Protein 7DIH (pdb70)

InterPro domains:
  IPR000971 Globin [PF00042] (27-127)
  IPR000971 Globin [PS01033] (1-133)
  IPR009050 Globin-like superfamily [SSF46458] (1-136)
  IPR012292 Globin/Protoglobin [G3DSA:1.10.490.10] (1-139)

Organism: Aquifex aeolicus (strain VF5) (NCBI:txid224324)

Structure (mmCIF, N/CA/C/O backbone):
data_7DIH
#
_entry.id   7DIH
#
_cell.length_a   59.771
_cell.length_b   35.823
_cell.length_c   138.084
_cell.angle_alpha   90.00
_cell.angle_beta   95.20
_cell.angle_gamma   90.00
#
_symmetry.space_group_name_H-M   'I 1 2 1'
#
loop_
_entity.id
_entity.type
_entity.pdbx_description
1 polymer Thermoglobin
2 non-polymer 'PROTOPORPHYRIN IX CONTAINING FE'
3 non-polymer IMIDAZOLE
4 non-polymer 'SULFATE ION'
5 water water
#
loop_
_atom_site.group_PDB
_atom_site.id
_atom_site.type_symbol
_atom_site.label_atom_id
_atom_site.label_alt_id
_atom_site.label_comp_id
_atom_site.label_asym_id
_atom_site.label_entity_id
_atom_site.label_seq_id
_atom_site.pdbx_PDB_ins_code
_atom_site.Cartn_x
_atom_site.Cartn_y
_atom_site.Cartn_z
_atom_site.occupancy
_atom_site.B_iso_or_equiv
_atom_site.auth_seq_id
_atom_site.auth_comp_id
_atom_site.auth_asym_id
_atom_site.auth_atom_id
_atom_site.pdbx_PDB_model_num
ATOM 1 N N . MET A 1 4 ? 23.283 -33.816 27.773 1.00 57.52 1 MET A N 1
ATOM 2 C CA . MET A 1 4 ? 22.400 -32.674 27.991 1.00 51.76 1 MET A CA 1
ATOM 3 C C . MET A 1 4 ? 22.957 -31.721 29.050 1.00 45.65 1 MET A C 1
ATOM 4 O O . MET A 1 4 ? 23.984 -31.991 29.672 1.00 45.59 1 MET A O 1
ATOM 6 N N . LEU A 1 5 ? 22.265 -30.605 29.250 1.00 36.68 2 LEU A N 1
ATOM 7 C CA . LEU A 1 5 ? 22.687 -29.588 30.204 1.00 32.62 2 LEU A CA 1
ATOM 8 C C . LEU A 1 5 ? 22.438 -30.035 31.642 1.00 34.19 2 LEU A C 1
ATOM 9 O O . LEU A 1 5 ? 21.457 -30.723 31.941 1.00 31.87 2 LEU A O 1
ATOM 14 N N . SER A 1 6 ? 23.336 -29.625 32.541 1.00 36.05 3 SER A N 1
ATOM 15 C CA . SER A 1 6 ? 23.192 -29.952 33.954 1.00 35.97 3 SER A CA 1
ATOM 16 C C . SER A 1 6 ? 22.012 -29.205 34.570 1.00 32.74 3 SER A C 1
ATOM 17 O O . SER A 1 6 ? 21.535 -28.189 34.046 1.00 29.35 3 SER A O 1
ATOM 20 N N . GLU A 1 7 ? 21.548 -29.718 35.713 1.00 30.82 4 GLU A N 1
ATOM 21 C CA . GLU A 1 7 ? 20.442 -29.075 36.412 1.00 32.29 4 GLU A CA 1
ATOM 22 C C . GLU A 1 7 ? 20.800 -27.653 36.811 1.00 32.96 4 GLU A C 1
ATOM 23 O O . GLU A 1 7 ? 19.951 -26.757 36.768 1.00 27.44 4 GLU A O 1
ATOM 29 N N . GLU A 1 8 ? 22.052 -27.431 37.221 1.00 31.19 5 GLU A N 1
ATOM 30 C CA . GLU A 1 8 ? 22.477 -26.088 37.601 1.00 31.44 5 GLU A CA 1
ATOM 31 C C . GLU A 1 8 ? 22.466 -25.140 36.407 1.00 28.71 5 GLU A C 1
ATOM 32 O O . GLU A 1 8 ? 22.009 -23.994 36.520 1.00 28.95 5 GLU A O 1
ATOM 38 N N . THR A 1 9 ? 22.965 -25.588 35.252 1.00 24.91 6 THR A N 1
ATOM 39 C CA . THR A 1 9 ? 22.884 -24.771 34.046 1.00 24.58 6 THR A CA 1
ATOM 40 C C . THR A 1 9 ? 21.435 -24.468 33.696 1.00 23.54 6 THR A C 1
ATOM 41 O O . THR A 1 9 ? 21.091 -23.326 33.363 1.00 22.91 6 THR A O 1
ATOM 45 N N . ILE A 1 10 ? 20.565 -25.476 33.792 1.00 25.45 7 ILE A N 1
ATOM 46 C CA . ILE A 1 10 ? 19.144 -25.268 33.525 1.00 23.87 7 ILE A CA 1
ATOM 47 C C . ILE A 1 10 ? 18.558 -24.256 34.499 1.00 23.86 7 ILE A C 1
ATOM 48 O O . ILE A 1 10 ? 17.822 -23.343 34.095 1.00 23.06 7 ILE A O 1
ATOM 53 N N . ARG A 1 11 ? 18.889 -24.379 35.786 1.00 24.45 8 ARG A N 1
ATOM 54 C CA . ARG A 1 11 ? 18.383 -23.423 36.765 1.00 22.18 8 ARG A CA 1
ATOM 55 C C . ARG A 1 11 ? 18.818 -22.006 36.417 1.00 24.39 8 ARG A C 1
ATOM 56 O O . ARG A 1 11 ? 18.015 -21.066 36.483 1.00 26.27 8 ARG A O 1
ATOM 64 N N . VAL A 1 12 ? 20.087 -21.831 36.041 1.00 22.80 9 VAL A N 1
ATOM 65 C CA . VAL A 1 12 ? 20.567 -20.498 35.688 1.00 22.67 9 VAL A CA 1
ATOM 66 C C . VAL A 1 12 ? 19.861 -19.980 34.437 1.00 21.35 9 VAL A C 1
ATOM 67 O O . VAL A 1 12 ? 19.472 -18.809 34.375 1.00 23.49 9 VAL A O 1
ATOM 71 N N . ILE A 1 13 ? 19.685 -20.828 33.414 1.00 19.55 10 ILE A N 1
ATOM 72 C CA . ILE A 1 13 ? 18.944 -20.403 32.227 1.00 19.21 10 ILE A CA 1
ATOM 73 C C . ILE A 1 13 ? 17.536 -19.947 32.608 1.00 22.17 10 ILE A C 1
ATOM 74 O O . ILE A 1 13 ? 17.084 -18.883 32.181 1.00 23.25 10 ILE A O 1
ATOM 79 N N . LYS A 1 14 ? 16.826 -20.746 33.406 1.00 25.49 11 LYS A N 1
ATOM 80 C CA . LYS A 1 14 ? 15.484 -20.351 33.845 1.00 28.10 11 LYS A CA 1
ATOM 81 C C . LYS A 1 14 ? 15.492 -19.004 34.564 1.00 26.41 11 LYS A C 1
ATOM 82 O O . LYS A 1 14 ? 14.541 -18.220 34.433 1.00 28.42 11 LYS A O 1
ATOM 88 N N . SER A 1 15 ? 16.544 -18.719 35.333 1.00 24.75 12 SER A N 1
ATOM 89 C CA . SER A 1 15 ? 16.594 -17.464 36.078 1.00 25.95 12 SER A CA 1
ATOM 90 C C . SER A 1 15 ? 16.681 -16.252 35.153 1.00 26.74 12 SER A C 1
ATOM 91 O O . SER A 1 15 ? 16.374 -15.136 35.594 1.00 28.58 12 SER A O 1
ATOM 94 N N . THR A 1 16 ? 17.081 -16.440 33.890 1.00 22.74 13 THR A N 1
ATOM 95 C CA . THR A 1 16 ? 17.193 -15.325 32.964 1.00 24.56 13 THR A CA 1
ATOM 96 C C . THR A 1 16 ? 15.919 -15.078 32.173 1.00 23.20 13 THR A C 1
ATOM 97 O O . THR A 1 16 ? 15.860 -14.093 31.429 1.00 23.55 13 THR A O 1
ATOM 101 N N . VAL A 1 17 ? 14.902 -15.939 32.290 1.00 22.93 14 VAL A N 1
ATOM 102 C CA . VAL A 1 17 ? 13.674 -15.735 31.513 1.00 23.20 14 VAL A CA 1
ATOM 103 C C . VAL A 1 17 ? 13.067 -14.356 31.767 1.00 22.37 14 VAL A C 1
ATOM 104 O O . VAL A 1 17 ? 12.705 -13.677 30.788 1.00 23.35 14 VAL A O 1
ATOM 108 N N . PRO A 1 18 ? 12.949 -13.869 33.015 1.00 23.36 15 PRO A N 1
ATOM 109 C CA . PRO A 1 18 ? 12.367 -12.521 33.192 1.00 26.77 15 PRO A CA 1
ATOM 110 C C . PRO A 1 18 ? 13.177 -11.438 32.508 1.00 25.01 15 PRO A C 1
ATOM 111 O O . PRO A 1 18 ? 12.602 -10.501 31.934 1.00 24.83 15 PRO A O 1
ATOM 115 N N . LEU A 1 19 ? 14.505 -11.548 32.569 1.00 23.25 16 LEU A N 1
ATOM 116 C CA . LEU A 1 19 ? 15.373 -10.567 31.932 1.00 24.53 16 LEU A CA 1
ATOM 117 C C . LEU A 1 19 ? 15.161 -10.549 30.432 1.00 20.24 16 LEU A C 1
ATOM 118 O O . LEU A 1 19 ? 15.182 -9.487 29.802 1.00 22.67 16 LEU A O 1
ATOM 123 N N . LEU A 1 20 ? 15.008 -11.733 29.842 1.00 22.20 17 LEU A N 1
ATOM 124 C CA . LEU A 1 20 ? 14.805 -11.844 28.408 1.00 22.67 17 LEU A CA 1
ATOM 125 C C . LEU A 1 20 ? 13.429 -11.351 27.990 1.00 21.97 17 LEU A C 1
ATOM 126 O O . LEU A 1 20 ? 13.281 -10.788 26.897 1.00 21.75 17 LEU A O 1
ATOM 131 N N . LYS A 1 21 ? 12.413 -11.536 28.832 1.00 22.59 18 LYS A N 1
ATOM 132 C CA . LYS A 1 21 ? 11.103 -10.986 28.495 1.00 22.73 18 LYS A CA 1
ATOM 133 C C . LYS A 1 21 ? 11.128 -9.462 28.477 1.00 24.13 18 LYS A C 1
ATOM 134 O O . LYS A 1 21 ? 10.445 -8.836 27.657 1.00 27.46 18 LYS A O 1
ATOM 140 N N . GLU A 1 22 ? 11.910 -8.846 29.370 1.00 24.57 19 GLU A N 1
ATOM 141 C CA . GLU A 1 22 ? 11.964 -7.387 29.406 1.00 24.18 19 GLU A CA 1
ATOM 142 C C . GLU A 1 22 ? 12.894 -6.813 28.342 1.00 23.28 19 GLU A C 1
ATOM 143 O O . GLU A 1 22 ? 12.594 -5.768 27.748 1.00 28.21 19 GLU A O 1
ATOM 149 N N . HIS A 1 23 ? 14.018 -7.478 28.078 1.00 21.93 20 HIS A N 1
ATOM 150 C CA . HIS A 1 23 ? 15.094 -6.899 27.284 1.00 22.82 20 HIS A CA 1
ATOM 151 C C . HIS A 1 23 ? 15.429 -7.702 26.035 1.00 24.02 20 HIS A C 1
ATOM 152 O O . HIS A 1 23 ? 16.415 -7.383 25.362 1.00 23.08 20 HIS A O 1
ATOM 159 N N . GLY A 1 24 ? 14.649 -8.733 25.707 1.00 23.39 21 GLY A N 1
ATOM 160 C CA . GLY A 1 24 ? 15.051 -9.651 24.641 1.00 22.26 21 GLY A CA 1
ATOM 161 C C . GLY A 1 24 ? 15.258 -8.985 23.290 1.00 22.02 21 GLY A C 1
ATOM 162 O O . GLY A 1 24 ? 16.217 -9.294 22.574 1.00 21.25 21 GLY A O 1
ATOM 163 N N . THR A 1 25 ? 14.351 -8.091 22.902 1.00 22.07 22 THR A N 1
ATOM 164 C CA A THR A 1 25 ? 14.466 -7.464 21.591 0.33 24.56 22 THR A CA 1
ATOM 165 C CA B THR A 1 25 ? 14.473 -7.476 21.586 0.67 23.88 22 THR A CA 1
ATOM 166 C C . THR A 1 25 ? 15.620 -6.472 21.547 1.00 25.19 22 THR A C 1
ATOM 167 O O . THR A 1 25 ? 16.256 -6.308 20.499 1.00 27.15 22 THR A O 1
ATOM 174 N N . GLU A 1 26 ? 15.913 -5.810 22.669 1.00 25.01 23 GLU A N 1
ATOM 175 C CA . GLU A 1 26 ? 17.123 -4.994 22.732 1.00 25.13 23 GLU A CA 1
ATOM 176 C C . GLU A 1 26 ? 18.354 -5.855 22.493 1.00 24.29 23 GLU A C 1
ATOM 177 O O . GLU A 1 26 ? 19.279 -5.458 21.774 1.00 24.97 23 GLU A O 1
ATOM 183 N N . ILE A 1 27 ? 18.396 -7.023 23.133 1.00 20.76 24 ILE A N 1
ATOM 184 C CA . ILE A 1 27 ? 19.527 -7.934 22.995 1.00 18.82 24 ILE A CA 1
ATOM 185 C C . ILE A 1 27 ? 19.675 -8.391 21.552 1.00 20.14 24 ILE A C 1
ATOM 186 O O . ILE A 1 27 ? 20.772 -8.361 20.984 1.00 20.89 24 ILE A O 1
ATOM 191 N N . THR A 1 28 ? 18.577 -8.832 20.935 1.00 20.38 25 THR A N 1
ATOM 192 C CA . THR A 1 28 ? 18.716 -9.401 19.597 1.00 19.72 25 THR A CA 1
ATOM 193 C C . THR A 1 28 ? 18.980 -8.322 18.560 1.00 19.89 25 THR A C 1
ATOM 194 O O . THR A 1 28 ? 19.673 -8.584 17.574 1.00 22.90 25 THR A O 1
ATOM 198 N N . ALA A 1 29 ? 18.437 -7.114 18.757 1.00 21.65 26 ALA A N 1
ATOM 199 C CA . ALA A 1 29 ? 18.769 -6.016 17.855 1.00 22.96 26 ALA A CA 1
ATOM 200 C C . ALA A 1 29 ? 20.254 -5.689 17.929 1.00 26.28 26 ALA A C 1
ATOM 201 O O . ALA A 1 29 ? 20.900 -5.472 16.896 1.00 25.95 26 ALA A O 1
ATOM 203 N N . ARG A 1 30 ? 20.817 -5.664 19.145 1.00 23.98 27 ARG A N 1
ATOM 204 C CA . ARG A 1 30 ? 22.254 -5.430 19.287 1.00 24.83 27 ARG A CA 1
ATOM 205 C C . ARG A 1 30 ? 23.059 -6.575 18.685 1.00 23.58 27 ARG A C 1
ATOM 206 O O . ARG A 1 30 ? 24.107 -6.350 18.068 1.00 23.31 27 ARG A O 1
ATOM 214 N N . MET A 1 31 ? 22.604 -7.810 18.882 1.00 20.49 28 MET A N 1
ATOM 215 C CA A MET A 1 31 ? 23.266 -8.949 18.254 0.79 20.90 28 MET A CA 1
ATOM 216 C CA B MET A 1 31 ? 23.259 -8.949 18.254 0.21 21.10 28 MET A CA 1
ATOM 217 C C . MET A 1 31 ? 23.402 -8.730 16.753 1.00 21.44 28 MET A C 1
ATOM 218 O O . MET A 1 31 ? 24.493 -8.877 16.191 1.00 21.70 28 MET A O 1
ATOM 227 N N . PHE A 1 32 ? 22.297 -8.379 16.088 1.00 22.68 29 PHE A N 1
ATOM 228 C CA . PHE A 1 32 ? 22.316 -8.162 14.643 1.00 23.22 29 PHE A CA 1
ATOM 229 C C . PHE A 1 32 ? 23.277 -7.043 14.260 1.00 23.93 29 PHE A C 1
ATOM 230 O O . PHE A 1 32 ? 23.978 -7.133 13.245 1.00 23.81 29 PHE A O 1
ATOM 238 N N . GLU A 1 33 ? 23.310 -5.971 15.055 1.00 23.74 30 GLU A N 1
ATOM 239 C CA . GLU A 1 33 ? 24.231 -4.875 14.771 1.00 27.67 30 GLU A CA 1
ATOM 240 C C . GLU A 1 33 ? 25.671 -5.367 14.794 1.00 27.04 30 GLU A C 1
ATOM 241 O O . GLU A 1 33 ? 26.460 -5.042 13.901 1.00 26.78 30 GLU A O 1
ATOM 243 N N . LEU A 1 34 ? 26.016 -6.181 15.791 1.00 23.87 31 LEU A N 1
ATOM 244 C CA . LEU A 1 34 ? 27.366 -6.727 15.869 1.00 21.82 31 LEU A CA 1
ATOM 245 C C . LEU A 1 34 ? 27.626 -7.727 14.755 1.00 25.97 31 LEU A C 1
ATOM 246 O O . LEU A 1 34 ? 28.709 -7.735 14.163 1.00 25.03 31 LEU A O 1
ATOM 251 N N . LEU A 1 35 ? 26.642 -8.580 14.461 1.00 23.51 32 LEU A N 1
ATOM 252 C CA . LEU A 1 35 ? 26.819 -9.622 13.453 1.00 20.55 32 LEU A CA 1
ATOM 253 C C . LEU A 1 35 ? 27.058 -9.022 12.074 1.00 23.27 32 LEU A C 1
ATOM 254 O O . LEU A 1 35 ? 27.990 -9.414 11.364 1.00 24.19 32 LEU A O 1
ATOM 259 N N . PHE A 1 36 ? 26.215 -8.068 11.679 1.00 25.16 33 PHE A N 1
ATOM 260 C CA . PHE A 1 36 ? 26.295 -7.512 10.335 1.00 26.26 33 PHE A CA 1
ATOM 261 C C . PHE A 1 36 ? 27.526 -6.628 10.163 1.00 26.98 33 PHE A C 1
ATOM 262 O O . PHE A 1 36 ? 28.030 -6.482 9.042 1.00 31.59 33 PHE A O 1
ATOM 270 N N . SER A 1 37 ? 28.034 -6.050 11.255 1.00 27.21 34 SER A N 1
ATOM 271 C CA A SER A 1 37 ? 29.224 -5.208 11.195 0.53 29.70 34 SER A CA 1
ATOM 272 C CA B SER A 1 37 ? 29.220 -5.218 11.127 0.47 29.93 34 SER A CA 1
ATOM 273 C C . SER A 1 37 ? 30.505 -6.038 11.172 1.00 30.62 34 SER A C 1
ATOM 274 O O . SER A 1 37 ? 31.422 -5.770 10.390 1.00 35.25 34 SER A O 1
ATOM 279 N N . LYS A 1 38 ? 30.593 -7.042 12.048 1.00 28.98 35 LYS A N 1
ATOM 280 C CA . LYS A 1 38 ? 31.814 -7.833 12.115 1.00 28.04 35 LYS A CA 1
ATOM 281 C C . LYS A 1 38 ? 31.882 -8.879 11.012 1.00 28.45 35 LYS A C 1
ATOM 282 O O . LYS A 1 38 ? 32.972 -9.170 10.502 1.00 28.28 35 LYS A O 1
ATOM 288 N N . TYR A 1 39 ? 30.743 -9.444 10.632 1.00 27.16 36 TYR A N 1
ATOM 289 C CA . TYR A 1 39 ? 30.673 -10.521 9.650 1.00 25.90 36 TYR A CA 1
ATOM 290 C C . TYR A 1 39 ? 29.674 -10.125 8.564 1.00 26.82 36 TYR A C 1
ATOM 291 O O . TYR A 1 39 ? 28.584 -10.704 8.461 1.00 27.72 36 TYR A O 1
ATOM 300 N N . PRO A 1 40 ? 30.028 -9.140 7.730 1.00 28.87 37 PRO A N 1
ATOM 301 C CA . PRO A 1 40 ? 29.049 -8.560 6.785 1.00 30.69 37 PRO A CA 1
ATOM 302 C C . PRO A 1 40 ? 28.462 -9.541 5.783 1.00 31.11 37 PRO A C 1
ATOM 303 O O . PRO A 1 40 ? 27.388 -9.257 5.231 1.00 32.27 37 PRO A O 1
ATOM 307 N N . LYS A 1 41 ? 29.114 -10.676 5.516 1.00 30.59 38 LYS A N 1
ATOM 308 C CA . LYS A 1 41 ? 28.522 -11.650 4.602 1.00 33.09 38 LYS A CA 1
ATOM 309 C C . LYS A 1 41 ? 27.223 -12.234 5.143 1.00 30.20 38 LYS A C 1
ATOM 310 O O . LYS A 1 41 ? 26.390 -12.697 4.359 1.00 31.56 38 LYS A O 1
ATOM 316 N N . THR A 1 42 ? 27.019 -12.218 6.460 1.00 26.89 39 THR A N 1
ATOM 317 C CA . THR A 1 42 ? 25.770 -12.752 6.996 1.00 25.66 39 THR A CA 1
ATOM 318 C C . THR A 1 42 ? 24.564 -11.904 6.605 1.00 28.54 39 THR A C 1
ATOM 319 O O . THR A 1 42 ? 23.443 -12.424 6.593 1.00 28.04 39 THR A O 1
ATOM 323 N N . LYS A 1 43 ? 24.769 -10.624 6.268 1.00 29.89 40 LYS A N 1
ATOM 324 C CA . LYS A 1 43 ? 23.662 -9.780 5.817 1.00 29.15 40 LYS A CA 1
ATOM 325 C C . LYS A 1 43 ? 22.881 -10.437 4.684 1.00 33.46 40 LYS A C 1
ATOM 326 O O . LYS A 1 43 ? 21.645 -10.387 4.662 1.00 35.09 40 LYS A O 1
ATOM 332 N N . GLU A 1 44 ? 23.589 -11.064 3.742 1.00 30.79 41 GLU A N 1
ATOM 333 C CA . GLU A 1 44 ? 22.931 -11.656 2.583 1.00 32.46 41 GLU A CA 1
ATOM 334 C C . GLU A 1 44 ? 22.003 -12.790 2.987 1.00 32.01 41 GLU A C 1
ATOM 335 O O . GLU A 1 44 ? 21.015 -13.056 2.294 1.00 34.53 41 GLU A O 1
ATOM 337 N N . LEU A 1 45 ? 22.292 -13.466 4.103 1.00 27.57 42 LEU A N 1
ATOM 338 C CA . LEU A 1 45 ? 21.434 -14.565 4.525 1.00 26.04 42 LEU A CA 1
ATOM 339 C C . LEU A 1 45 ? 20.043 -14.071 4.881 1.00 28.60 42 LEU A C 1
ATOM 340 O O . LEU A 1 45 ? 19.061 -14.803 4.715 1.00 30.03 42 LEU A O 1
ATOM 345 N N . PHE A 1 46 ? 19.939 -12.835 5.366 1.00 28.17 43 PHE A N 1
ATOM 346 C CA . PHE A 1 46 ? 18.680 -12.280 5.836 1.00 28.18 43 PHE A CA 1
ATOM 347 C C . PHE A 1 46 ? 18.002 -11.353 4.840 1.00 31.03 43 PHE A C 1
ATOM 348 O O . PHE A 1 46 ? 16.860 -10.954 5.082 1.00 33.76 43 PHE A O 1
ATOM 356 N N . ALA A 1 47 ? 18.675 -10.985 3.754 1.00 30.40 44 ALA A N 1
ATOM 357 C CA . ALA A 1 47 ? 18.091 -10.046 2.810 1.00 32.85 44 ALA A CA 1
ATOM 358 C C . ALA A 1 47 ? 16.795 -10.606 2.236 1.00 32.58 44 ALA A C 1
ATOM 359 O O . ALA A 1 47 ? 16.718 -11.783 1.879 1.00 34.32 44 ALA A O 1
ATOM 361 N N . GLY A 1 48 ? 15.757 -9.774 2.206 1.00 35.40 45 GLY A N 1
ATOM 362 C CA . GLY A 1 48 ? 14.478 -10.165 1.650 1.00 38.55 45 GLY A CA 1
ATOM 363 C C . GLY A 1 48 ? 13.642 -11.077 2.519 1.00 41.61 45 GLY A C 1
ATOM 364 O O . GLY A 1 48 ? 12.552 -11.482 2.088 1.00 43.59 45 GLY A O 1
ATOM 365 N N . ALA A 1 49 ? 14.107 -11.410 3.722 1.00 42.31 46 ALA A N 1
ATOM 366 C CA . ALA A 1 49 ? 13.352 -12.236 4.649 1.00 43.27 46 ALA A CA 1
ATOM 367 C C . ALA A 1 49 ? 12.303 -11.389 5.361 1.00 39.81 46 ALA A C 1
ATOM 368 O O . ALA A 1 49 ? 12.196 -10.178 5.151 1.00 39.65 46 ALA A O 1
ATOM 370 N N . SER A 1 50 ? 11.531 -12.030 6.234 1.00 38.97 47 SER A N 1
ATOM 371 C CA . SER A 1 50 ? 10.400 -11.361 6.854 1.00 47.98 47 SER A CA 1
ATOM 372 C C . SER A 1 50 ? 10.871 -10.254 7.795 1.00 42.48 47 SER A C 1
ATOM 373 O O . SER A 1 50 ? 12.035 -10.188 8.201 1.00 37.92 47 SER A O 1
ATOM 376 N N . GLU A 1 51 ? 9.939 -9.369 8.128 1.00 42.14 48 GLU A N 1
ATOM 377 C CA . GLU A 1 51 ? 10.215 -8.264 9.026 1.00 37.09 48 GLU A CA 1
ATOM 378 C C . GLU A 1 51 ? 10.315 -8.761 10.464 1.00 32.21 48 GLU A C 1
ATOM 379 O O . GLU A 1 51 ? 10.014 -9.917 10.776 1.00 37.17 48 GLU A O 1
ATOM 381 N N . GLU A 1 52 ? 10.757 -7.860 11.346 1.00 32.84 49 GLU A N 1
ATOM 382 C CA . GLU A 1 52 ? 10.772 -8.088 12.797 1.00 28.69 49 GLU A CA 1
ATOM 383 C C . GLU A 1 52 ? 11.659 -9.267 13.181 1.00 25.99 49 GLU A C 1
ATOM 384 O O . GLU A 1 52 ? 11.318 -10.076 14.052 1.00 28.98 49 GLU A O 1
ATOM 390 N N . GLN A 1 53 ? 12.823 -9.357 12.543 1.00 28.05 50 GLN A N 1
ATOM 391 C CA . GLN A 1 53 ? 13.774 -10.394 12.926 1.00 25.58 50 GLN A CA 1
ATOM 392 C C . GLN A 1 53 ? 14.216 -10.275 14.381 1.00 24.19 50 GLN A C 1
ATOM 393 O O . GLN A 1 53 ? 14.299 -11.316 15.051 1.00 23.46 50 GLN A O 1
ATOM 399 N N . PRO A 1 54 ? 14.497 -9.089 14.939 1.00 24.24 51 PRO A N 1
ATOM 400 C CA . PRO A 1 54 ? 14.862 -9.067 16.366 1.00 26.76 51 PRO A C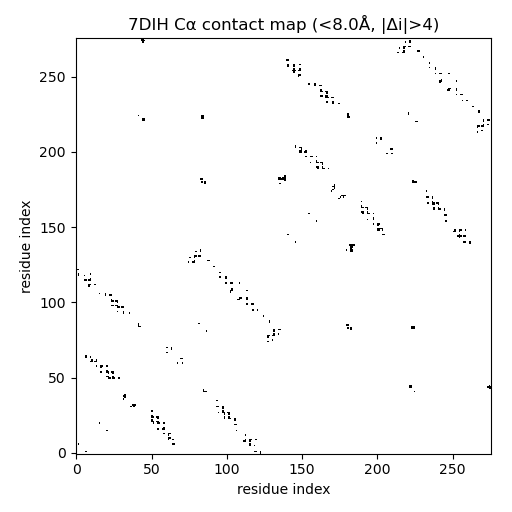A 1
ATOM 401 C C . PRO A 1 54 ? 13.775 -9.644 17.255 1.00 22.76 51 PRO A C 1
ATOM 402 O O . PRO A 1 54 ? 14.083 -10.416 18.172 1.00 24.09 51 PRO A O 1
ATOM 406 N N . LYS A 1 55 ? 12.507 -9.327 16.971 1.00 26.08 52 LYS A N 1
ATOM 407 C CA . LYS A 1 55 ? 11.419 -9.882 17.770 1.00 27.77 52 LYS A CA 1
ATOM 408 C C . LYS A 1 55 ? 11.331 -11.392 17.608 1.00 24.61 52 LYS A C 1
ATOM 409 O O . LYS A 1 55 ? 11.149 -12.114 18.593 1.00 24.99 52 LYS A O 1
ATOM 415 N N . LYS A 1 56 ? 11.469 -11.887 16.375 1.00 24.38 53 LYS A N 1
ATOM 416 C CA . LYS A 1 56 ? 11.329 -13.322 16.156 1.00 28.04 53 LYS A CA 1
ATOM 417 C C . LYS A 1 56 ? 12.403 -14.099 16.901 1.00 24.77 53 LYS A C 1
ATOM 418 O O . LYS A 1 56 ? 12.121 -15.132 17.518 1.00 24.33 53 LYS A O 1
ATOM 424 N N . LEU A 1 57 ? 13.645 -13.614 16.880 1.00 22.32 54 LEU A N 1
ATOM 425 C CA . LEU A 1 57 ? 14.681 -14.326 17.610 1.00 21.11 54 LEU A CA 1
ATOM 426 C C . LEU A 1 57 ? 14.483 -14.208 19.122 1.00 20.08 54 LEU A C 1
ATOM 427 O O . LEU A 1 57 ? 14.687 -15.180 19.854 1.00 21.72 54 LEU A O 1
ATOM 432 N N . ALA A 1 58 ? 14.094 -13.026 19.608 1.00 21.50 55 ALA A N 1
ATOM 433 C CA . ALA A 1 58 ? 13.874 -12.854 21.043 1.00 21.49 55 ALA A CA 1
ATOM 434 C C . ALA A 1 58 ? 12.785 -13.797 21.552 1.00 19.76 55 ALA A C 1
ATOM 435 O O . ALA A 1 58 ? 12.941 -14.412 22.614 1.00 20.89 55 ALA A O 1
ATOM 437 N N . ASN A 1 59 ? 11.706 -13.968 20.778 1.00 23.39 56 ASN A N 1
ATOM 438 C CA . ASN A 1 59 ? 10.650 -14.902 21.168 1.00 23.87 56 ASN A CA 1
ATOM 439 C C . ASN A 1 59 ? 11.164 -16.337 21.207 1.00 23.25 56 ASN A C 1
ATOM 440 O O . ASN A 1 59 ? 10.799 -17.108 22.106 1.00 22.33 56 ASN A O 1
ATOM 445 N N . ALA A 1 60 ? 11.992 -16.722 20.229 1.00 21.47 57 ALA A N 1
ATOM 446 C CA . ALA A 1 60 ? 12.545 -18.073 20.215 1.00 21.78 57 ALA A CA 1
ATOM 447 C C . ALA A 1 60 ? 13.467 -18.313 21.399 1.00 22.39 57 ALA A C 1
ATOM 448 O O . ALA A 1 60 ? 13.455 -19.397 21.996 1.00 21.62 57 ALA A O 1
ATOM 450 N N . ILE A 1 61 ? 14.298 -17.325 21.734 1.00 19.57 58 ILE A N 1
ATOM 451 C CA . ILE A 1 61 ? 15.193 -17.459 22.886 1.00 20.24 58 ILE A CA 1
ATOM 452 C C . ILE A 1 61 ? 14.394 -17.574 24.181 1.00 19.68 58 ILE A C 1
ATOM 453 O O . ILE A 1 61 ? 14.723 -18.387 25.055 1.00 21.69 58 ILE A O 1
ATOM 458 N N . ILE A 1 62 ? 13.333 -16.776 24.321 1.00 20.29 59 ILE A N 1
ATOM 459 C CA . ILE A 1 62 ? 12.486 -16.855 25.507 1.00 21.99 59 ILE A CA 1
ATOM 460 C C . ILE A 1 62 ? 11.812 -18.218 25.597 1.00 21.19 59 ILE A C 1
ATOM 461 O O . ILE A 1 62 ? 11.787 -18.844 26.668 1.00 22.97 59 ILE A O 1
ATOM 466 N N . ALA A 1 63 ? 11.306 -18.722 24.468 1.00 22.38 60 ALA A N 1
ATOM 467 C CA . ALA A 1 63 ? 10.663 -20.034 24.470 1.00 22.38 60 ALA A CA 1
ATOM 468 C C . ALA A 1 63 ? 11.669 -21.133 24.786 1.00 23.59 60 ALA A C 1
ATOM 469 O O . ALA A 1 63 ? 11.360 -22.076 25.528 1.00 23.39 60 ALA A O 1
ATOM 471 N N . TYR A 1 64 ? 12.872 -21.031 24.219 1.00 21.52 61 TYR A N 1
ATOM 472 C CA . TYR A 1 64 ? 13.910 -22.014 24.493 1.00 20.90 61 TYR A CA 1
ATOM 473 C C . TYR A 1 64 ? 14.259 -22.037 25.972 1.00 19.75 61 TYR A C 1
ATOM 474 O O . TYR A 1 64 ? 14.308 -23.103 26.592 1.00 22.16 61 TYR A O 1
ATOM 483 N N . ALA A 1 65 ? 14.486 -20.862 26.556 1.00 19.15 62 ALA A N 1
ATOM 484 C CA . ALA A 1 65 ? 14.803 -20.800 27.981 1.00 22.36 62 ALA A CA 1
ATOM 485 C C . ALA A 1 65 ? 13.662 -21.342 28.829 1.00 23.49 62 ALA A C 1
ATOM 486 O O . ALA A 1 65 ? 13.898 -22.008 29.848 1.00 25.08 62 ALA A O 1
ATOM 488 N N . THR A 1 66 ? 12.418 -21.054 28.435 1.00 23.01 63 THR A N 1
ATOM 489 C CA . THR A 1 66 ? 11.263 -21.514 29.197 1.00 26.33 63 THR A CA 1
ATOM 490 C C . THR A 1 66 ? 11.159 -23.036 29.192 1.00 25.91 63 THR A C 1
ATOM 491 O O . THR A 1 66 ? 10.809 -23.651 30.211 1.00 28.42 63 THR A O 1
ATOM 495 N N . TYR A 1 67 ? 11.461 -23.664 28.054 1.00 23.45 64 TYR A N 1
ATOM 496 C CA . TYR A 1 67 ? 11.264 -25.097 27.879 1.00 23.73 64 TYR A CA 1
ATOM 497 C C . TYR A 1 67 ? 12.579 -25.856 27.791 1.00 22.19 64 TYR A C 1
ATOM 498 O O . TYR A 1 67 ? 12.612 -26.966 27.250 1.00 26.78 64 TYR A O 1
ATOM 507 N N . ILE A 1 68 ? 13.664 -25.280 28.308 1.00 25.21 65 ILE A N 1
ATOM 508 C CA . ILE A 1 68 ? 14.957 -25.912 28.097 1.00 26.50 65 ILE A CA 1
ATOM 509 C C . ILE A 1 68 ? 15.008 -27.242 28.825 1.00 31.92 65 ILE A C 1
ATOM 510 O O . ILE A 1 68 ? 15.743 -28.148 28.416 1.00 36.36 65 ILE A O 1
ATOM 515 N N . ASP A 1 69 ? 14.192 -27.390 29.869 1.00 29.54 66 ASP A N 1
ATOM 516 C CA . ASP A 1 69 ? 14.042 -28.612 30.643 1.00 37.06 66 ASP A CA 1
ATOM 517 C C . ASP A 1 69 ? 12.923 -29.508 30.132 1.00 34.01 66 ASP A C 1
ATOM 518 O O . ASP A 1 69 ? 12.657 -30.551 30.745 1.00 34.38 66 ASP A O 1
ATOM 523 N N . ARG A 1 70 ? 12.260 -29.112 29.038 1.00 27.82 67 ARG A N 1
ATOM 524 C CA A ARG A 1 70 ? 11.118 -29.816 28.466 0.67 30.86 67 ARG A CA 1
ATOM 525 C CA B ARG A 1 70 ? 11.131 -29.846 28.463 0.33 31.07 67 ARG A CA 1
ATOM 526 C C . ARG A 1 70 ? 11.175 -29.691 26.943 1.00 32.84 67 ARG A C 1
ATOM 527 O O . ARG A 1 70 ? 10.230 -29.249 26.302 1.00 29.43 67 ARG A O 1
ATOM 542 N N . LEU A 1 71 ? 12.306 -30.072 26.349 1.00 31.57 68 LEU A N 1
ATOM 543 C CA . LEU A 1 71 ? 12.549 -29.725 24.949 1.00 33.92 68 LEU A CA 1
ATOM 544 C C . LEU A 1 71 ? 11.575 -30.372 23.971 1.00 36.35 68 LEU A C 1
ATOM 545 O O . LEU A 1 71 ? 11.424 -29.866 22.853 1.00 33.63 68 LEU A O 1
ATOM 550 N N . GLU A 1 72 ? 10.907 -31.463 24.352 1.00 36.42 69 GLU A N 1
ATOM 551 C CA . GLU A 1 72 ? 9.896 -32.035 23.469 1.00 42.06 69 GLU A CA 1
ATOM 552 C C . GLU A 1 72 ? 8.797 -31.028 23.166 1.00 40.49 69 GLU A C 1
ATOM 553 O O . GLU A 1 72 ? 8.171 -31.091 22.102 1.00 41.13 69 GLU A O 1
ATOM 559 N N . GLU A 1 73 ? 8.559 -30.084 24.078 1.00 35.79 70 GLU A N 1
ATOM 560 C CA . GLU A 1 73 ? 7.568 -29.046 23.826 1.00 35.85 70 GLU A CA 1
ATOM 561 C C . GLU A 1 73 ? 7.969 -28.150 22.662 1.00 36.92 70 GLU A C 1
ATOM 562 O O . GLU A 1 73 ? 7.116 -27.456 22.105 1.00 40.64 70 GLU A O 1
ATOM 568 N N . LEU A 1 74 ? 9.245 -28.159 22.280 1.00 33.74 71 LEU A N 1
ATOM 569 C CA . LEU A 1 74 ? 9.739 -27.311 21.204 1.00 32.03 71 LEU A CA 1
ATOM 570 C C . LEU A 1 74 ? 9.973 -28.079 19.909 1.00 31.88 71 LEU A C 1
ATOM 571 O O . LEU A 1 74 ? 10.621 -27.550 19.002 1.00 31.88 71 LEU A O 1
ATOM 576 N N . ASP A 1 75 ? 9.474 -29.312 19.800 1.00 32.69 72 ASP A N 1
ATOM 577 C CA . ASP A 1 75 ? 9.707 -30.100 18.593 1.00 38.06 72 ASP A CA 1
ATOM 578 C C . ASP A 1 75 ? 9.278 -29.334 17.349 1.00 38.04 72 ASP A C 1
ATOM 579 O O . ASP A 1 75 ? 10.057 -29.178 16.401 1.00 35.65 72 ASP A O 1
ATOM 584 N N . ASN A 1 76 ? 8.039 -28.833 17.348 1.00 34.59 73 ASN A N 1
ATOM 585 C CA . ASN A 1 76 ? 7.524 -28.130 16.174 1.00 38.57 73 ASN A CA 1
ATOM 586 C C . ASN A 1 76 ? 8.310 -26.854 15.904 1.00 39.57 73 ASN A C 1
ATOM 587 O O . ASN A 1 76 ? 8.641 -26.555 14.749 1.00 38.12 73 ASN A O 1
ATOM 592 N N . ALA A 1 77 ? 8.615 -26.089 16.956 1.00 34.37 74 ALA A N 1
ATOM 593 C CA . ALA A 1 77 ? 9.334 -24.831 16.780 1.00 31.56 74 ALA A CA 1
ATOM 594 C C . ALA A 1 77 ? 10.732 -25.063 16.219 1.00 31.37 74 ALA A C 1
ATOM 595 O O . ALA A 1 77 ? 11.183 -24.326 15.334 1.00 32.10 74 ALA A O 1
ATOM 597 N N . ILE A 1 78 ? 11.421 -26.095 16.704 1.00 28.67 75 ILE A N 1
ATOM 598 C CA . ILE A 1 78 ? 12.771 -26.383 16.233 1.00 28.96 75 ILE A CA 1
ATOM 599 C C . ILE A 1 78 ? 12.744 -26.870 14.786 1.00 30.34 75 ILE A C 1
ATOM 600 O O . ILE A 1 78 ? 13.583 -26.463 13.970 1.00 29.26 75 ILE A O 1
ATOM 605 N N . SER A 1 79 ? 11.777 -27.729 14.439 1.00 28.54 76 SER A N 1
ATOM 606 C CA . SER A 1 79 ? 11.615 -28.149 13.045 1.00 31.35 76 SER A CA 1
ATOM 607 C C . SER A 1 79 ? 11.365 -26.950 12.144 1.00 31.30 76 SER A C 1
ATOM 608 O O . SER A 1 79 ? 11.909 -26.872 11.038 1.00 31.31 76 SER A O 1
ATOM 611 N N . THR A 1 80 ? 10.552 -25.998 12.604 1.00 30.57 77 THR A N 1
ATOM 612 C CA . THR A 1 80 ? 10.283 -24.809 11.799 1.00 31.59 77 THR A CA 1
ATOM 613 C C . THR A 1 80 ? 11.548 -23.979 11.593 1.00 28.25 77 THR A C 1
ATOM 614 O O . THR A 1 80 ? 11.810 -23.500 10.479 1.00 30.89 77 THR A O 1
ATOM 618 N N . ILE A 1 81 ? 12.348 -23.803 12.648 1.00 26.00 78 ILE A N 1
ATOM 619 C CA . ILE A 1 81 ? 13.597 -23.059 12.510 1.00 25.07 78 ILE A CA 1
ATOM 620 C C . ILE A 1 81 ? 14.509 -23.754 11.509 1.00 26.08 78 ILE A C 1
ATOM 621 O O . ILE A 1 81 ? 15.067 -23.117 10.606 1.00 26.40 78 ILE A O 1
ATOM 626 N N . ALA A 1 82 ? 14.667 -25.075 11.650 1.00 25.28 79 ALA A N 1
ATOM 627 C CA . ALA A 1 82 ? 15.557 -25.812 10.755 1.00 25.42 79 ALA A CA 1
ATOM 628 C C . ALA A 1 82 ? 15.164 -25.626 9.295 1.00 25.21 79 ALA A C 1
ATOM 629 O O . ALA A 1 82 ? 16.031 -25.467 8.426 1.00 26.87 79 ALA A O 1
ATOM 631 N N . ARG A 1 83 ? 13.864 -25.663 9.001 1.00 25.95 80 ARG A N 1
ATOM 632 C CA . ARG A 1 83 ? 13.417 -25.486 7.619 1.00 27.41 80 ARG A CA 1
ATOM 633 C C . ARG A 1 83 ? 13.699 -24.076 7.115 1.00 26.43 80 ARG A C 1
ATOM 634 O O . ARG A 1 83 ? 14.052 -23.895 5.943 1.00 30.23 80 ARG A O 1
ATOM 642 N N . SER A 1 84 ? 13.513 -23.064 7.963 1.00 26.43 81 SER A N 1
ATOM 643 C CA . SER A 1 84 ? 13.841 -21.703 7.547 1.00 29.47 81 SER A CA 1
ATOM 644 C C . SER A 1 84 ? 15.338 -21.548 7.317 1.00 26.84 81 SER A C 1
ATOM 645 O O . SER A 1 84 ? 15.761 -20.893 6.354 1.00 28.46 81 SER A O 1
ATOM 648 N N . HIS A 1 85 ? 16.148 -22.149 8.188 1.00 24.43 82 HIS A N 1
ATOM 649 C CA . HIS A 1 85 ? 17.593 -22.141 8.005 1.00 21.98 82 HIS A CA 1
ATOM 650 C C . HIS A 1 85 ? 17.999 -22.763 6.680 1.00 24.91 82 HIS A C 1
ATOM 651 O O . HIS A 1 85 ? 18.849 -22.219 5.966 1.00 26.14 82 HIS A O 1
ATOM 658 N N . VAL A 1 86 ? 17.428 -23.925 6.345 1.00 24.40 83 VAL A N 1
ATOM 659 C CA . VAL A 1 86 ? 17.803 -24.592 5.099 1.00 25.90 83 VAL A CA 1
ATOM 660 C C . VAL A 1 86 ? 17.420 -23.733 3.896 1.00 27.52 83 VAL A C 1
ATOM 661 O O . VAL A 1 86 ? 18.145 -23.680 2.893 1.00 29.22 83 VAL A O 1
ATOM 665 N N . ARG A 1 87 ? 16.281 -23.035 3.977 1.00 27.82 84 ARG A N 1
ATOM 666 C CA . ARG A 1 87 ? 15.861 -22.217 2.842 1.00 30.31 84 ARG A CA 1
ATOM 667 C C . ARG A 1 87 ? 16.839 -21.076 2.585 1.00 25.39 84 ARG A C 1
ATOM 668 O O . ARG A 1 87 ? 16.955 -20.609 1.443 1.00 29.46 84 ARG A O 1
ATOM 676 N N . ARG A 1 88 ? 17.539 -20.612 3.621 1.00 27.36 85 ARG A N 1
ATOM 677 C CA . ARG A 1 88 ? 18.516 -19.544 3.458 1.00 26.01 85 ARG A CA 1
ATOM 678 C C . ARG A 1 88 ? 19.961 -20.030 3.554 1.00 28.56 85 ARG A C 1
ATOM 679 O O . ARG A 1 88 ? 20.870 -19.205 3.682 1.00 31.66 85 ARG A O 1
ATOM 687 N N . ASN A 1 89 ? 20.196 -21.342 3.455 1.00 27.17 86 ASN A N 1
ATOM 688 C CA . ASN A 1 89 ? 21.549 -21.901 3.342 1.00 28.03 86 ASN A CA 1
ATOM 689 C C . ASN A 1 89 ? 22.396 -21.587 4.577 1.00 27.65 86 ASN A C 1
ATOM 690 O O . ASN A 1 89 ? 23.596 -21.317 4.479 1.00 28.45 86 ASN A O 1
ATOM 692 N N . VAL A 1 90 ? 21.762 -21.618 5.751 1.00 23.83 87 VAL A N 1
ATOM 693 C CA . VAL A 1 90 ? 22.483 -21.501 7.016 1.00 22.29 87 VAL A CA 1
ATOM 694 C C . VAL A 1 90 ? 23.297 -22.765 7.242 1.00 25.19 87 VAL A C 1
ATOM 695 O O . VAL A 1 90 ? 22.795 -23.884 7.081 1.00 26.29 87 VAL A O 1
ATOM 699 N N . LYS A 1 91 ? 24.565 -22.595 7.600 1.00 24.31 88 LYS A N 1
ATOM 700 C CA . LYS A 1 91 ? 25.517 -23.688 7.680 1.00 23.68 88 LYS A CA 1
ATOM 701 C C . LYS A 1 91 ? 26.134 -23.753 9.070 1.00 22.98 88 LYS A C 1
ATOM 702 O O . LYS A 1 91 ? 26.118 -22.763 9.803 1.00 22.59 88 LYS A O 1
ATOM 708 N N . PRO A 1 92 ? 26.697 -24.907 9.461 1.00 22.76 89 PRO A N 1
ATOM 709 C CA . PRO A 1 92 ? 27.305 -25.012 10.805 1.00 21.54 89 PRO A CA 1
ATOM 710 C C . PRO A 1 92 ? 28.307 -23.910 11.112 1.00 20.01 89 PRO A C 1
ATOM 711 O O . PRO A 1 92 ? 28.343 -23.414 12.247 1.00 20.57 89 PRO A O 1
ATOM 715 N N . GLU A 1 93 ? 29.108 -23.511 10.122 1.00 21.29 90 GLU A N 1
ATOM 716 C CA . GLU A 1 93 ? 30.123 -22.485 10.341 1.00 23.56 90 GLU A CA 1
ATOM 717 C C . GLU A 1 93 ? 29.525 -21.140 10.738 1.00 23.87 90 GLU A C 1
ATOM 718 O O . GLU A 1 93 ? 30.245 -20.291 11.276 1.00 21.91 90 GLU A O 1
ATOM 724 N N . HIS A 1 94 ? 28.229 -20.920 10.506 1.00 20.83 91 HIS A N 1
ATOM 725 C CA . HIS A 1 94 ? 27.627 -19.650 10.891 1.00 20.05 91 HIS A CA 1
ATOM 726 C C . HIS A 1 94 ? 27.339 -19.583 12.376 1.00 19.37 91 HIS A C 1
ATOM 727 O O . HIS A 1 94 ? 27.227 -18.490 12.938 1.00 19.95 91 HIS A O 1
ATOM 734 N N . TYR A 1 95 ? 27.148 -20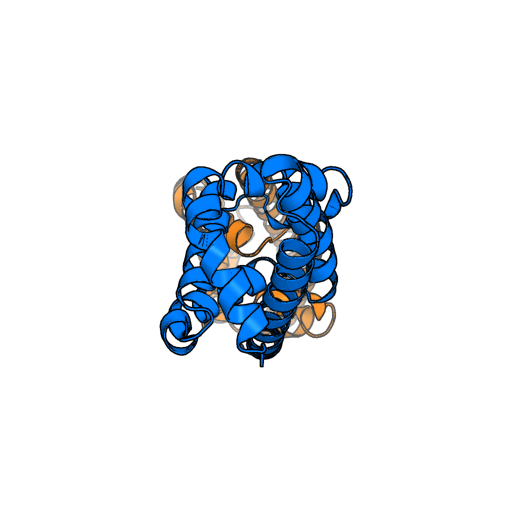.723 13.021 1.00 18.59 92 TYR A N 1
ATOM 735 C CA . TYR A 1 95 ? 26.603 -20.691 14.370 1.00 17.95 92 TYR A CA 1
ATOM 736 C C . TYR A 1 95 ? 27.541 -20.038 15.381 1.00 19.60 92 TYR A C 1
ATOM 737 O O . TYR A 1 95 ? 27.052 -19.327 16.262 1.00 18.62 92 TYR A O 1
ATOM 746 N N . PRO A 1 96 ? 28.863 -20.218 15.311 1.00 18.54 93 PRO A N 1
ATOM 747 C CA . PRO A 1 96 ? 29.722 -19.481 16.260 1.00 17.98 93 PRO A CA 1
ATOM 748 C C . PRO A 1 96 ? 29.726 -17.977 16.051 1.00 19.21 93 PRO A C 1
ATOM 749 O O . PRO A 1 96 ? 30.103 -17.240 16.984 1.00 19.09 93 PRO A O 1
ATOM 753 N N . LEU A 1 97 ? 29.348 -17.502 14.862 1.00 19.03 94 LEU A N 1
ATOM 754 C CA . LEU A 1 97 ? 29.266 -16.061 14.626 1.00 18.69 94 LEU A CA 1
ATOM 755 C C . LEU A 1 97 ? 28.112 -15.470 15.419 1.00 20.37 94 LEU A C 1
ATOM 756 O O . LEU A 1 97 ? 28.276 -14.482 16.157 1.00 19.55 94 LEU A O 1
ATOM 761 N N . VAL A 1 98 ? 26.926 -16.069 15.284 1.00 19.11 95 VAL A N 1
ATOM 762 C CA . VAL A 1 98 ? 25.785 -15.603 16.054 1.00 18.58 95 VAL A CA 1
ATOM 763 C C . VAL A 1 98 ? 26.046 -15.785 17.549 1.00 20.17 95 VAL A C 1
ATOM 764 O O . VAL A 1 98 ? 25.689 -14.923 18.359 1.00 20.15 95 VAL A O 1
ATOM 768 N N . LYS A 1 99 ? 26.725 -16.870 17.935 1.00 16.54 96 LYS A N 1
ATOM 769 C CA . LYS A 1 99 ? 27.018 -17.068 19.361 1.00 19.29 96 LYS A CA 1
ATOM 770 C C . LYS A 1 99 ? 27.835 -15.911 19.921 1.00 19.16 96 LYS A C 1
ATOM 771 O O . LYS A 1 99 ? 27.501 -15.358 20.978 1.00 20.28 96 LYS A O 1
ATOM 777 N N . GLU A 1 100 ? 28.922 -15.541 19.227 1.00 19.53 97 GLU A N 1
ATOM 778 C CA . GLU A 1 100 ? 29.779 -14.458 19.706 1.00 20.09 97 GLU A CA 1
ATOM 779 C C . GLU A 1 100 ? 28.978 -13.177 19.889 1.00 20.29 97 GLU A C 1
ATOM 780 O O . GLU A 1 100 ? 29.091 -12.480 20.910 1.00 20.32 97 GLU A O 1
ATOM 786 N N . CYS A 1 101 ? 28.160 -12.855 18.893 1.00 19.42 98 CYS A N 1
ATOM 787 C CA . CYS A 1 101 ? 27.444 -11.592 18.901 1.00 17.20 98 CYS A CA 1
ATOM 788 C C . CYS A 1 101 ? 26.301 -11.613 19.893 1.00 18.77 98 CYS A C 1
ATOM 789 O O . CYS A 1 101 ? 26.025 -10.591 20.539 1.00 20.54 98 CYS A O 1
ATOM 792 N N . LEU A 1 102 ? 25.654 -12.772 20.061 1.00 20.00 99 LEU A N 1
ATOM 793 C CA . LEU A 1 102 ? 24.569 -12.885 21.024 1.00 20.26 99 LEU A CA 1
ATOM 794 C C . LEU A 1 102 ? 25.096 -12.789 22.453 1.00 19.99 99 LEU A C 1
ATOM 795 O O . LEU A 1 102 ? 24.541 -12.055 23.282 1.00 19.36 99 LEU A O 1
ATOM 800 N N . LEU A 1 103 ? 26.166 -13.527 22.771 1.00 18.51 100 LEU A N 1
ATOM 801 C CA . LEU A 1 103 ? 26.706 -13.458 24.129 1.00 17.96 100 LEU A CA 1
ATOM 802 C C . LEU A 1 103 ? 27.232 -12.065 24.442 1.00 18.58 100 LEU A C 1
ATOM 803 O O . LEU A 1 103 ? 27.093 -11.579 25.568 1.00 21.72 100 LEU A O 1
ATOM 808 N N . GLN A 1 104 ? 27.834 -11.397 23.454 1.00 19.55 101 GLN A N 1
ATOM 809 C CA . GLN A 1 104 ? 28.271 -10.027 23.689 1.00 20.16 101 GLN A CA 1
ATOM 810 C C . GLN A 1 104 ? 27.080 -9.112 23.954 1.00 21.96 101 GLN A C 1
ATOM 811 O O . GLN A 1 104 ? 27.124 -8.280 24.868 1.00 20.52 101 GLN A O 1
ATOM 817 N N . ALA A 1 105 ? 26.008 -9.251 23.166 1.00 18.97 102 ALA A N 1
ATOM 818 C CA . ALA A 1 105 ? 24.813 -8.442 23.398 1.00 19.76 102 ALA A CA 1
ATOM 819 C C . ALA A 1 105 ? 24.225 -8.709 24.777 1.00 22.78 102 ALA A C 1
ATOM 820 O O . ALA A 1 105 ? 23.803 -7.775 25.467 1.00 21.03 102 ALA A O 1
ATOM 822 N N . ILE A 1 106 ? 24.184 -9.979 25.197 1.00 21.24 103 ILE A N 1
ATOM 823 C CA . ILE A 1 106 ? 23.679 -10.294 26.529 1.00 18.54 103 ILE A CA 1
ATOM 824 C C . ILE A 1 106 ? 24.531 -9.605 27.589 1.00 20.76 103 ILE A C 1
ATOM 825 O O . ILE A 1 106 ? 24.005 -8.989 28.520 1.00 21.36 103 ILE A O 1
ATOM 830 N N . GLU A 1 107 ? 25.857 -9.646 27.430 1.00 19.93 104 GLU A N 1
ATOM 831 C CA . GLU A 1 107 ? 26.736 -9.021 28.417 1.00 21.04 104 GLU A CA 1
ATOM 832 C C . GLU A 1 107 ? 26.536 -7.508 28.451 1.00 23.83 104 GLU A C 1
ATOM 833 O O . GLU A 1 107 ? 26.484 -6.899 29.528 1.00 25.40 104 GLU A O 1
ATOM 839 N N . GLU A 1 108 ? 26.422 -6.884 27.278 1.00 23.57 105 GLU A N 1
ATOM 840 C CA . GLU A 1 108 ? 26.265 -5.431 27.214 1.00 22.17 105 GLU A CA 1
ATOM 841 C C . GLU A 1 108 ? 24.937 -4.975 27.809 1.00 25.94 105 GLU A C 1
ATOM 842 O O . GLU A 1 108 ? 24.889 -3.989 28.557 1.00 29.13 105 GLU A O 1
ATOM 848 N N . VAL A 1 109 ? 23.848 -5.663 27.473 1.00 24.20 106 VAL A N 1
ATOM 849 C CA . VAL A 1 109 ? 22.512 -5.184 27.829 1.00 21.02 106 VAL A CA 1
ATOM 850 C C . VAL A 1 109 ? 22.111 -5.633 29.228 1.00 22.08 106 VAL A C 1
ATOM 851 O O . VAL A 1 109 ? 21.500 -4.872 29.976 1.00 24.52 106 VAL A O 1
ATOM 855 N N . LEU A 1 110 ? 22.442 -6.864 29.604 1.00 20.65 107 LEU A N 1
ATOM 856 C CA . LEU A 1 110 ? 22.061 -7.386 30.907 1.00 22.42 107 LEU A CA 1
ATOM 857 C C . LEU A 1 110 ? 23.169 -7.331 31.949 1.00 21.61 107 LEU A C 1
ATOM 858 O O . LEU A 1 110 ? 22.851 -7.296 33.146 1.00 24.82 107 LEU A O 1
ATOM 863 N N . ASN A 1 111 ? 24.433 -7.347 31.522 1.00 21.83 108 ASN A N 1
ATOM 864 C CA . ASN A 1 111 ? 25.606 -7.498 32.383 1.00 21.23 108 ASN A CA 1
ATOM 865 C C . ASN A 1 111 ? 25.275 -8.467 33.527 1.00 20.89 108 ASN A C 1
ATOM 866 O O . ASN A 1 111 ? 25.287 -8.077 34.699 1.00 22.13 108 ASN A O 1
ATOM 871 N N . PRO A 1 112 ? 24.942 -9.718 33.210 1.00 21.43 109 PRO A N 1
ATOM 872 C CA . PRO A 1 112 ? 24.360 -10.621 34.204 1.00 23.99 109 PRO A CA 1
ATOM 873 C C . PRO A 1 112 ? 25.373 -11.417 35.001 1.00 23.94 109 PRO A C 1
ATOM 874 O O . PRO A 1 112 ? 24.962 -12.194 35.864 1.00 25.83 109 PRO A O 1
ATOM 878 N N . GLY A 1 113 ? 26.659 -11.267 34.722 1.00 24.29 110 GLY A N 1
ATOM 879 C CA . GLY A 1 113 ? 27.662 -12.037 35.422 1.00 24.51 110 GLY A CA 1
ATOM 880 C C . GLY A 1 113 ? 28.105 -13.254 34.626 1.00 24.33 110 GLY A C 1
ATOM 881 O O . GLY A 1 113 ? 27.432 -13.712 33.694 1.00 24.07 110 GLY A O 1
ATOM 882 N N . GLU A 1 114 ? 29.269 -13.788 35.015 1.00 26.65 111 GLU A N 1
ATOM 883 C CA . GLU A 1 114 ? 29.898 -14.846 34.231 1.00 28.96 111 GLU A CA 1
ATOM 884 C C . GLU A 1 114 ? 29.134 -16.160 34.323 1.00 27.38 111 GLU A C 1
ATOM 885 O O . GLU A 1 114 ? 29.145 -16.934 33.361 1.00 25.36 111 GLU A O 1
ATOM 891 N N . GLU A 1 115 ? 28.455 -16.424 35.445 1.00 26.79 112 GLU A N 1
ATOM 892 C CA . GLU A 1 115 ? 27.660 -17.648 35.547 1.00 29.03 112 GLU A CA 1
ATOM 893 C C . GLU A 1 115 ? 26.548 -17.680 34.493 1.00 26.85 112 GLU A C 1
ATOM 894 O O . GLU A 1 115 ? 26.333 -18.701 33.817 1.00 25.02 112 GLU A O 1
ATOM 900 N N . VAL A 1 116 ? 25.840 -16.568 34.317 1.00 23.88 113 VAL A N 1
ATOM 901 C CA . VAL A 1 116 ? 24.793 -16.529 33.302 1.00 19.88 113 VAL A CA 1
ATOM 902 C C . VAL A 1 116 ? 25.392 -16.654 31.906 1.00 21.88 113 VAL A C 1
ATOM 903 O O . VAL A 1 116 ? 24.832 -17.330 31.033 1.00 21.32 113 VAL A O 1
ATOM 907 N N . LEU A 1 117 ? 26.522 -15.987 31.650 1.00 21.50 114 LEU A N 1
ATOM 908 C CA . LEU A 1 117 ? 27.065 -16.011 30.296 1.00 21.62 114 LEU A CA 1
ATOM 909 C C . LEU A 1 117 ? 27.575 -17.405 29.946 1.00 19.30 114 LEU A C 1
ATOM 910 O O . LEU A 1 117 ? 27.385 -17.869 28.811 1.00 21.80 114 LEU A O 1
ATOM 915 N N . LYS A 1 118 ? 28.182 -18.097 30.921 1.00 22.67 115 LYS A N 1
ATOM 916 C CA . LYS A 1 118 ? 28.603 -19.481 30.702 1.00 24.76 115 LYS A CA 1
ATOM 917 C C . LYS A 1 118 ? 27.398 -20.380 30.452 1.00 22.13 115 LYS A C 1
ATOM 918 O O . LYS A 1 118 ? 27.424 -21.227 29.547 1.00 21.50 115 LYS A O 1
ATOM 920 N N . ALA A 1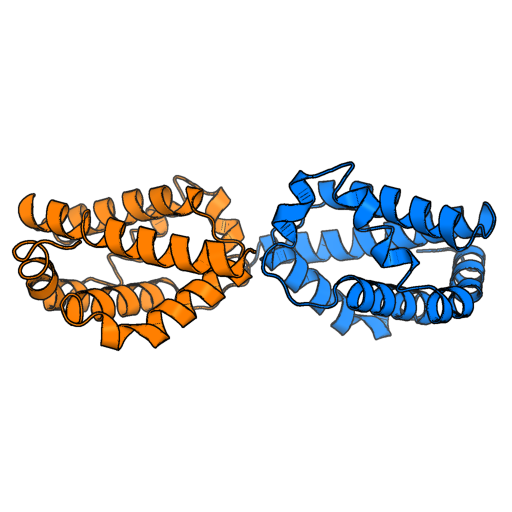 119 ? 26.321 -20.194 31.225 1.00 21.15 116 ALA A N 1
ATOM 921 C CA . ALA A 1 119 ? 25.126 -21.004 31.021 1.00 20.70 116 ALA A CA 1
ATOM 922 C C . ALA A 1 119 ? 24.543 -20.785 29.632 1.00 19.22 116 ALA A C 1
ATOM 923 O O . ALA A 1 119 ? 24.155 -21.746 28.951 1.00 20.10 116 ALA A O 1
ATOM 925 N N . TRP A 1 120 ? 24.468 -19.524 29.188 1.00 19.10 117 TRP A N 1
ATOM 926 C CA . TRP A 1 120 ? 23.933 -19.279 27.852 1.00 17.31 117 TRP A CA 1
ATOM 927 C C . TRP A 1 120 ? 24.868 -19.764 26.751 1.00 16.94 117 TRP A C 1
ATOM 928 O O . TRP A 1 120 ? 24.394 -20.151 25.678 1.00 19.03 117 TRP A O 1
ATOM 939 N N . GLU A 1 121 ? 26.181 -19.788 26.986 1.00 19.57 118 GLU A N 1
ATOM 940 C CA . GLU A 1 121 ? 27.074 -20.392 26.008 1.00 22.20 118 GLU A CA 1
ATOM 941 C C . GLU A 1 121 ? 26.754 -21.872 25.832 1.00 20.41 118 GLU A C 1
ATOM 942 O O . GLU A 1 121 ? 26.633 -22.360 24.695 1.00 20.58 118 GLU A O 1
ATOM 948 N N . GLU A 1 122 ? 26.593 -22.593 26.951 1.00 21.07 119 GLU A N 1
ATOM 949 C CA . GLU A 1 122 ? 26.258 -24.017 26.896 1.00 21.74 119 GLU A CA 1
ATOM 950 C C . GLU A 1 122 ? 24.892 -24.232 26.266 1.00 19.43 119 GLU A C 1
ATOM 951 O O . GLU A 1 122 ? 24.715 -25.122 25.420 1.00 20.84 119 GLU A O 1
ATOM 957 N N . ALA A 1 123 ? 23.907 -23.428 26.669 1.00 18.68 120 ALA A N 1
ATOM 958 C CA . ALA A 1 123 ? 22.560 -23.582 26.126 1.00 19.05 120 ALA A CA 1
ATOM 959 C C . ALA A 1 123 ? 22.527 -23.283 24.633 1.00 19.73 120 ALA A C 1
ATOM 960 O O . ALA A 1 123 ? 21.887 -24.006 23.857 1.00 19.80 120 ALA A O 1
ATOM 962 N N . TYR A 1 124 ? 23.231 -22.234 24.208 1.00 17.37 121 TYR A N 1
ATOM 963 C CA . TYR A 1 124 ? 23.308 -21.940 22.780 1.00 17.03 121 TYR A CA 1
ATOM 964 C C . TYR A 1 124 ? 23.922 -23.109 22.020 1.00 19.09 121 TYR A C 1
ATOM 965 O O . TYR A 1 124 ? 23.396 -23.551 20.991 1.00 20.90 121 TYR A O 1
ATOM 974 N N . ASP A 1 125 ? 25.055 -23.613 22.511 1.00 20.35 122 ASP A N 1
ATOM 975 C CA . ASP A 1 125 ? 25.730 -24.715 21.834 1.00 20.39 122 ASP A CA 1
ATOM 976 C C . ASP A 1 125 ? 24.834 -25.945 21.735 1.00 20.98 122 ASP A C 1
ATOM 977 O O . ASP A 1 125 ? 24.860 -26.649 20.711 1.00 21.54 122 ASP A O 1
ATOM 982 N N . PHE A 1 126 ? 24.040 -26.223 22.778 1.00 19.82 123 PHE A N 1
ATOM 983 C CA . PHE A 1 126 ? 23.153 -27.382 22.738 1.00 21.61 123 PHE A CA 1
ATOM 984 C C . PHE A 1 126 ? 22.107 -27.222 21.639 1.00 23.01 123 PHE A C 1
ATOM 985 O O . PHE A 1 126 ? 21.844 -28.154 20.866 1.00 21.77 123 PHE A O 1
ATOM 993 N N . LEU A 1 127 ? 21.495 -26.041 21.558 1.00 20.30 124 LEU A N 1
ATOM 994 C CA . LEU A 1 127 ? 20.485 -25.820 20.525 1.00 21.59 124 LEU A CA 1
ATOM 995 C C . LEU A 1 127 ? 21.108 -25.764 19.130 1.00 21.01 124 LEU A C 1
ATOM 996 O O . LEU A 1 127 ? 20.532 -26.290 18.170 1.00 21.72 124 LEU A O 1
ATOM 1001 N N . ALA A 1 128 ? 22.284 -25.141 19.002 1.00 19.32 125 ALA A N 1
ATOM 1002 C CA . ALA A 1 128 ? 22.990 -25.127 17.720 1.00 21.02 125 ALA A CA 1
ATOM 1003 C C . ALA A 1 128 ? 23.251 -26.543 17.208 1.00 22.78 125 ALA A C 1
ATOM 1004 O O . ALA A 1 128 ? 22.986 -26.853 16.039 1.00 23.04 125 ALA A O 1
ATOM 1006 N N . LYS A 1 129 ? 23.764 -27.424 18.074 1.00 22.75 126 LYS A N 1
ATOM 1007 C CA . LYS A 1 129 ? 24.025 -28.794 17.642 1.00 24.90 126 LYS A CA 1
ATOM 1008 C C . LYS A 1 129 ? 22.732 -29.495 17.249 1.00 24.71 126 LYS A C 1
ATOM 1009 O O . LYS A 1 129 ? 22.703 -30.279 16.287 1.00 26.43 126 LYS A O 1
ATOM 1015 N N . THR A 1 130 ? 21.654 -29.231 17.988 1.00 24.00 127 THR A N 1
ATOM 1016 C CA . THR A 1 130 ? 20.358 -29.810 17.646 1.00 24.07 127 THR A CA 1
ATOM 1017 C C . THR A 1 130 ? 19.912 -29.361 16.257 1.00 23.36 127 THR A C 1
ATOM 1018 O O . THR A 1 130 ? 19.536 -30.186 15.412 1.00 28.07 127 THR A O 1
ATOM 1022 N N . LEU A 1 131 ? 19.974 -28.052 16.004 1.00 22.84 128 LEU A N 1
ATOM 1023 C CA . LEU A 1 131 ? 19.539 -27.506 14.717 1.00 22.60 128 LEU A CA 1
ATOM 1024 C C . LEU A 1 131 ? 20.421 -28.001 13.580 1.00 24.38 128 LEU A C 1
ATOM 1025 O O . LEU A 1 131 ? 19.919 -28.410 12.524 1.00 25.83 128 LEU A O 1
ATOM 1030 N N . ILE A 1 132 ? 21.741 -27.943 13.766 1.00 24.33 129 ILE A N 1
ATOM 1031 C CA . ILE A 1 132 ? 22.674 -28.368 12.724 1.00 24.24 129 ILE A CA 1
ATOM 1032 C C . ILE A 1 132 ? 22.397 -29.803 12.304 1.00 28.14 129 ILE A C 1
ATOM 1033 O O . ILE A 1 132 ? 22.378 -30.125 11.104 1.00 27.29 129 ILE A O 1
ATOM 1038 N N . THR A 1 133 ? 22.171 -30.687 13.280 1.00 27.24 130 THR A N 1
ATOM 1039 C CA . THR A 1 133 ? 21.904 -32.090 12.971 1.00 29.66 130 THR A CA 1
ATOM 1040 C C . THR A 1 133 ? 20.642 -32.238 12.129 1.00 31.14 130 THR A C 1
ATOM 1041 O O . THR A 1 133 ? 20.629 -32.956 11.120 1.00 34.41 130 THR A O 1
ATOM 1045 N N . LEU A 1 134 ? 19.563 -31.572 12.539 1.00 28.58 131 LEU A N 1
ATOM 1046 C CA . LEU A 1 134 ? 18.330 -31.623 11.764 1.00 29.83 131 LEU A CA 1
ATOM 1047 C C . LEU A 1 134 ? 18.530 -31.027 10.376 1.00 31.44 131 LEU A C 1
ATOM 1048 O O . LEU A 1 134 ? 18.038 -31.573 9.381 1.00 33.38 131 LEU A O 1
ATOM 1053 N N . GLU A 1 135 ? 19.263 -29.915 10.292 1.00 29.83 132 GLU A N 1
ATOM 1054 C CA . GLU A 1 135 ? 19.486 -29.241 9.015 1.00 25.16 132 GLU A CA 1
ATOM 1055 C C . GLU A 1 135 ? 20.335 -30.091 8.081 1.00 31.23 132 GLU A C 1
ATOM 1056 O O . GLU A 1 135 ? 20.077 -30.135 6.870 1.00 30.31 132 GLU A O 1
ATOM 1062 N N . LYS A 1 136 ? 21.338 -30.790 8.623 1.00 31.64 133 LYS A N 1
ATOM 1063 C CA . LYS A 1 136 ? 22.120 -31.722 7.809 1.00 34.03 133 LYS A CA 1
ATOM 1064 C C . LYS A 1 136 ? 21.220 -32.736 7.119 1.00 33.70 133 LYS A C 1
ATOM 1065 O O . LYS A 1 136 ? 21.406 -33.048 5.933 1.00 35.18 133 LYS A O 1
ATOM 1071 N N . LYS A 1 137 ? 20.246 -33.277 7.849 1.00 34.15 134 LYS A N 1
ATOM 1072 C CA . LYS A 1 137 ? 19.328 -34.228 7.235 1.00 39.12 134 LYS A CA 1
ATOM 1073 C C . LYS A 1 137 ? 18.470 -33.562 6.165 1.00 36.67 134 LYS A C 1
ATOM 1074 O O . LYS A 1 137 ? 18.275 -34.129 5.084 1.00 35.44 134 LYS A O 1
ATOM 1080 N N . LEU A 1 138 ? 17.946 -32.366 6.445 1.00 37.08 135 LEU A N 1
ATOM 1081 C CA . LEU A 1 138 ? 17.094 -31.688 5.471 1.00 40.03 135 LEU A CA 1
ATOM 1082 C C . LEU A 1 138 ? 17.876 -31.322 4.218 1.00 37.24 135 LEU A C 1
ATOM 1083 O O . LEU A 1 138 ? 17.338 -31.376 3.102 1.00 39.79 135 LEU A O 1
ATOM 1088 N N . TYR A 1 139 ? 19.153 -30.964 4.375 1.00 35.82 136 TYR A N 1
ATOM 1089 C CA . TYR A 1 139 ? 19.996 -30.690 3.215 1.00 36.75 136 TYR A CA 1
ATOM 1090 C C . TYR A 1 139 ? 20.156 -31.910 2.314 1.00 42.59 136 TYR A C 1
ATOM 1091 O O . TYR A 1 139 ? 20.525 -31.760 1.146 1.00 39.53 136 TYR A O 1
ATOM 1100 N N . SER A 1 140 ? 19.875 -33.107 2.825 1.00 42.18 137 SER A N 1
ATOM 1101 C CA . SER A 1 140 ? 19.951 -34.335 2.044 1.00 51.72 137 SER A CA 1
ATOM 1102 C C . SER A 1 140 ? 18.621 -34.718 1.402 1.00 65.69 137 SER A C 1
ATOM 1103 O O . SER A 1 140 ? 18.570 -35.716 0.677 1.00 65.56 137 SER A O 1
ATOM 1106 N N . GLN A 1 141 ? 17.542 -33.950 1.646 1.00 49.21 138 GLN A N 1
ATOM 1107 C CA . GLN A 1 141 ? 16.195 -34.390 1.288 1.00 55.83 138 GLN A CA 1
ATOM 1108 C C . GLN A 1 141 ? 15.716 -33.713 0.011 1.00 63.86 138 GLN A C 1
ATOM 1109 O O . GLN A 1 141 ? 15.815 -32.484 -0.106 1.00 64.65 138 GLN A O 1
ATOM 1111 N N . PRO A 1 142 ? 15.180 -34.477 -0.956 1.00 62.88 139 PRO A N 1
ATOM 1112 C CA . PRO A 1 142 ? 14.597 -33.933 -2.188 1.00 62.91 139 PRO A CA 1
ATOM 1113 C C . PRO A 1 142 ? 13.362 -33.075 -1.912 1.00 65.26 139 PRO A C 1
ATOM 1114 O O . PRO A 1 142 ? 12.741 -32.589 -2.858 1.00 67.78 139 PRO A O 1
ATOM 1118 N N . MET B 1 4 ? 14.956 -4.386 -25.700 1.00 62.32 1 MET B N 1
ATOM 1119 C CA . MET B 1 4 ? 13.957 -5.420 -25.451 1.00 61.17 1 MET B CA 1
ATOM 1120 C C . MET B 1 4 ? 14.040 -6.548 -26.469 1.00 50.81 1 MET B C 1
ATOM 1121 O O . MET B 1 4 ? 15.055 -6.729 -27.141 1.00 54.55 1 MET B O 1
ATOM 1126 N N . LEU B 1 5 ? 12.952 -7.302 -26.575 1.00 36.52 2 LEU B N 1
ATOM 1127 C CA . LEU B 1 5 ? 12.891 -8.428 -27.493 1.00 31.54 2 LEU B CA 1
ATOM 1128 C C . LEU B 1 5 ? 12.655 -7.937 -28.910 1.00 29.84 2 LEU B C 1
ATOM 1129 O O . LEU B 1 5 ? 11.783 -7.096 -29.147 1.00 34.36 2 LEU B O 1
ATOM 1134 N N . SER B 1 6 ? 13.417 -8.476 -29.855 1.00 27.66 3 SER B N 1
ATOM 1135 C CA . SER B 1 6 ? 13.186 -8.123 -31.248 1.00 26.66 3 SER B CA 1
ATOM 1136 C C . SER B 1 6 ? 11.910 -8.792 -31.761 1.00 28.12 3 SER B C 1
ATOM 1137 O O . SER B 1 6 ? 11.441 -9.794 -31.210 1.00 28.97 3 SER B O 1
ATOM 1140 N N . GLU B 1 7 ? 11.343 -8.223 -32.830 1.00 27.12 4 GLU B N 1
ATOM 1141 C CA . GLU B 1 7 ? 10.146 -8.812 -33.424 1.00 29.63 4 GLU B CA 1
ATOM 1142 C C . GLU B 1 7 ? 10.439 -10.204 -33.961 1.00 26.78 4 GLU B C 1
ATOM 1143 O O . GLU B 1 7 ? 9.589 -11.098 -33.885 1.00 28.61 4 GLU B O 1
ATOM 1149 N N . GLU B 1 8 ? 11.647 -10.415 -34.490 1.00 28.36 5 GLU B N 1
ATOM 1150 C CA . GLU B 1 8 ? 11.994 -11.731 -35.017 1.00 25.76 5 GLU B CA 1
ATOM 1151 C C . GLU B 1 8 ? 12.129 -12.752 -33.888 1.00 24.10 5 GLU B C 1
ATOM 1152 O O . GLU B 1 8 ? 11.668 -13.894 -34.018 1.00 25.75 5 GLU B O 1
ATOM 1158 N N . THR B 1 9 ? 12.720 -12.357 -32.764 1.00 21.46 6 THR B N 1
ATOM 1159 C CA . THR B 1 9 ? 12.799 -13.274 -31.629 1.00 20.52 6 THR B CA 1
ATOM 1160 C C . THR B 1 9 ? 11.401 -13.623 -31.122 1.00 25.09 6 THR B C 1
ATOM 1161 O O . THR B 1 9 ? 11.100 -14.796 -30.870 1.00 23.22 6 THR B O 1
ATOM 1165 N N . ILE B 1 10 ? 10.517 -12.631 -31.033 1.00 24.61 7 ILE B N 1
ATOM 1166 C CA . ILE B 1 10 ? 9.149 -12.883 -30.588 1.00 25.89 7 ILE B CA 1
ATOM 1167 C C . ILE B 1 10 ? 8.461 -13.883 -31.513 1.00 26.63 7 ILE B C 1
ATOM 1168 O O . ILE B 1 10 ? 7.843 -14.857 -31.055 1.00 25.61 7 ILE B O 1
ATOM 1173 N N . ARG B 1 11 ? 8.563 -13.656 -32.825 1.00 23.30 8 ARG B N 1
ATOM 1174 C CA A ARG B 1 11 ? 7.953 -14.579 -33.775 0.49 24.19 8 ARG B CA 1
ATOM 1175 C CA B ARG B 1 11 ? 7.995 -14.568 -33.817 0.51 24.14 8 ARG B CA 1
ATOM 1176 C C . ARG B 1 11 ? 8.520 -15.987 -33.624 1.00 24.56 8 ARG B C 1
ATOM 1177 O O . ARG B 1 11 ? 7.758 -16.962 -33.619 1.00 26.17 8 ARG B O 1
ATOM 1192 N N . VAL B 1 12 ? 9.840 -16.112 -33.484 1.00 26.66 9 VAL B N 1
ATOM 1193 C CA . VAL B 1 12 ? 10.459 -17.426 -33.382 1.00 26.02 9 VAL B CA 1
ATOM 1194 C C . VAL B 1 12 ? 10.099 -18.096 -32.058 1.00 23.06 9 VAL B C 1
ATOM 1195 O O . VAL B 1 12 ? 9.778 -19.295 -32.020 1.00 24.82 9 VAL B O 1
ATOM 1199 N N . ILE B 1 13 ? 10.134 -17.346 -30.949 1.00 21.29 10 ILE B N 1
ATOM 1200 C CA . ILE B 1 13 ? 9.769 -17.928 -29.656 1.00 18.82 10 ILE B CA 1
ATOM 1201 C C . ILE B 1 13 ? 8.358 -18.500 -29.707 1.00 22.25 10 ILE B C 1
ATOM 1202 O O . ILE B 1 13 ? 8.119 -19.646 -29.301 1.00 22.47 10 ILE B O 1
ATOM 1207 N N . LYS B 1 14 ? 7.406 -17.720 -30.218 1.00 23.87 11 LYS B N 1
ATOM 1208 C CA . LYS B 1 14 ? 6.028 -18.200 -30.255 1.00 24.73 11 LYS B CA 1
ATOM 1209 C C . LYS B 1 14 ? 5.912 -19.472 -31.077 1.00 24.69 11 LYS B C 1
ATOM 1210 O O . LYS B 1 14 ? 5.151 -20.379 -30.716 1.00 27.32 11 LYS B O 1
ATOM 1216 N N . SER B 1 15 ? 6.659 -19.559 -32.183 1.00 22.50 12 SER B N 1
ATOM 1217 C CA . SER B 1 15 ? 6.564 -20.719 -33.065 1.00 23.03 12 SER B CA 1
ATOM 1218 C C . SER B 1 15 ? 7.068 -21.990 -32.396 1.00 25.87 12 SER B C 1
ATOM 1219 O O . SER B 1 15 ? 6.720 -23.081 -32.857 1.00 27.67 12 SER B O 1
ATOM 1222 N N . THR B 1 16 ? 7.862 -21.883 -31.324 1.00 24.45 13 THR B N 1
ATOM 1223 C CA . THR B 1 16 ? 8.354 -23.064 -30.625 1.00 26.15 13 THR B CA 1
ATOM 1224 C C . THR B 1 16 ? 7.391 -23.586 -29.560 1.00 24.68 13 THR B C 1
ATOM 1225 O O . THR B 1 16 ? 7.649 -24.654 -28.992 1.00 24.96 13 THR B O 1
ATOM 1229 N N . VAL B 1 17 ? 6.281 -22.895 -29.296 1.00 22.35 14 VAL B N 1
ATOM 1230 C CA . VAL B 1 17 ? 5.361 -23.349 -28.248 1.00 24.11 14 VAL B CA 1
ATOM 1231 C C . VAL B 1 17 ? 4.922 -24.805 -28.430 1.00 26.79 14 VAL B C 1
ATOM 1232 O O . VAL B 1 17 ? 4.977 -25.567 -27.452 1.00 24.51 14 VAL B O 1
ATOM 1236 N N . PRO B 1 18 ? 4.515 -25.262 -29.622 1.00 23.28 15 PRO B N 1
ATOM 1237 C CA . PRO B 1 18 ? 4.146 -26.685 -29.766 1.00 24.75 15 PRO B CA 1
ATOM 1238 C C . PRO B 1 18 ? 5.290 -27.630 -29.474 1.00 28.25 15 PRO B C 1
ATOM 1239 O O . PRO B 1 18 ? 5.057 -28.720 -28.935 1.00 29.37 15 PRO B O 1
ATOM 1243 N N . LEU B 1 19 ? 6.519 -27.256 -29.828 1.00 26.39 16 LEU B N 1
ATOM 1244 C CA . LEU B 1 19 ? 7.665 -28.111 -29.545 1.00 25.49 16 LEU B CA 1
ATOM 1245 C C . LEU B 1 19 ? 7.894 -28.240 -28.050 1.00 28.00 16 LEU B C 1
ATOM 1246 O O . LEU B 1 19 ? 8.240 -29.320 -27.555 1.00 28.90 16 LEU B O 1
ATOM 1251 N N . LEU B 1 20 ? 7.702 -27.146 -27.319 1.00 22.98 17 LEU B N 1
ATOM 1252 C CA . LEU B 1 20 ? 7.876 -27.168 -25.868 1.00 22.90 17 LEU B CA 1
ATOM 1253 C C . LEU B 1 20 ? 6.756 -27.937 -25.185 1.00 29.77 17 LEU B C 1
ATOM 1254 O O . LEU B 1 20 ? 6.992 -28.616 -24.177 1.00 31.30 17 LEU B O 1
ATOM 1259 N N . LYS B 1 21 ? 5.534 -27.852 -25.705 1.00 26.35 18 LYS B N 1
ATOM 1260 C CA . LYS B 1 21 ? 4.466 -28.672 -25.152 1.00 28.57 18 LYS B CA 1
ATOM 1261 C C . LYS B 1 21 ? 4.772 -30.154 -25.316 1.00 31.80 18 LYS B C 1
ATOM 1262 O O . LYS B 1 21 ? 4.507 -30.950 -24.411 1.00 33.67 18 LYS B O 1
ATOM 1268 N N . GLU B 1 22 ? 5.355 -30.544 -26.457 1.00 30.11 19 GLU B N 1
ATOM 1269 C CA . GLU B 1 22 ? 5.692 -31.951 -26.674 1.00 31.71 19 GLU B CA 1
ATOM 1270 C C . GLU B 1 22 ? 6.874 -32.391 -25.818 1.00 28.16 19 GLU B C 1
ATOM 1271 O O . GLU B 1 22 ? 6.861 -33.494 -25.256 1.00 37.85 19 GLU B O 1
ATOM 1277 N N . HIS B 1 23 ? 7.915 -31.563 -25.731 1.00 29.33 20 HIS B N 1
ATOM 1278 C CA . HIS B 1 23 ? 9.203 -31.984 -25.189 1.00 34.43 20 HIS B CA 1
ATOM 1279 C C . HIS B 1 23 ? 9.635 -31.207 -23.955 1.00 33.46 20 HIS B C 1
ATOM 1280 O O . HIS B 1 23 ? 10.753 -31.422 -23.473 1.00 31.83 20 HIS B O 1
ATOM 1287 N N . GLY B 1 24 ? 8.788 -30.315 -23.433 1.00 32.03 21 GLY B N 1
ATOM 1288 C CA . GLY B 1 24 ? 9.225 -29.408 -22.377 1.00 31.37 21 GLY B CA 1
ATOM 1289 C C . GLY B 1 24 ? 9.750 -30.108 -21.135 1.00 26.57 21 GLY B C 1
ATOM 1290 O O . GLY B 1 24 ? 10.756 -29.689 -20.565 1.00 27.64 21 GLY B O 1
ATOM 1291 N N . THR B 1 25 ? 9.061 -31.160 -20.681 1.00 32.27 22 THR B N 1
ATOM 1292 C CA A THR B 1 25 ? 9.498 -31.847 -19.467 0.50 35.07 22 THR B CA 1
ATOM 1293 C CA B THR B 1 25 ? 9.492 -31.850 -19.467 0.50 35.13 22 THR B CA 1
ATOM 1294 C C . THR B 1 25 ? 10.765 -32.652 -19.711 1.00 34.39 22 THR B C 1
ATOM 1295 O O . THR B 1 25 ? 11.629 -32.736 -18.830 1.00 32.14 22 THR B O 1
ATOM 1302 N N . GLU B 1 26 ? 10.899 -33.251 -20.897 1.00 34.30 23 GLU B N 1
ATOM 1303 C CA . GLU B 1 26 ? 12.186 -33.834 -21.267 1.00 34.09 23 GLU B CA 1
ATOM 1304 C C . GLU B 1 26 ? 13.278 -32.776 -21.204 1.00 29.88 23 GLU B C 1
ATOM 1305 O O . GLU B 1 26 ? 14.366 -33.017 -20.664 1.00 29.50 23 GLU B O 1
ATOM 1311 N N . ILE B 1 27 ? 12.987 -31.579 -21.717 1.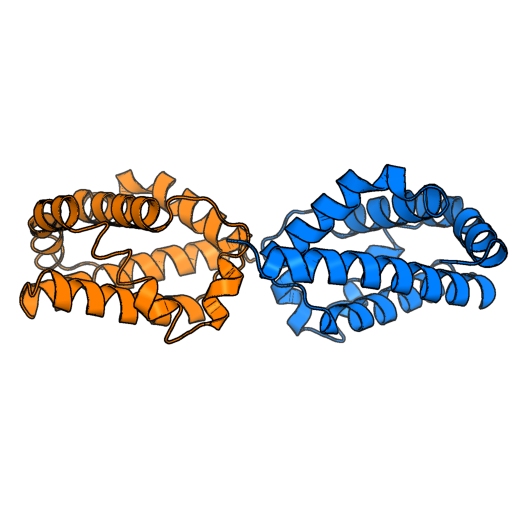00 25.92 24 ILE B N 1
ATOM 1312 C CA . ILE B 1 27 ? 13.985 -30.519 -21.762 1.00 22.86 24 ILE B CA 1
ATOM 1313 C C . ILE B 1 27 ? 14.355 -30.065 -20.356 1.00 25.68 24 ILE B C 1
ATOM 1314 O O . ILE B 1 27 ? 15.540 -29.922 -20.028 1.00 25.41 24 ILE B O 1
ATOM 1319 N N . THR B 1 28 ? 13.356 -29.828 -19.497 1.00 26.90 25 THR B N 1
ATOM 1320 C CA . THR B 1 28 ? 13.697 -29.336 -18.163 1.00 25.80 25 THR B CA 1
ATOM 1321 C C . THR B 1 28 ? 14.302 -30.436 -17.294 1.00 24.06 25 THR B C 1
ATOM 1322 O O . THR B 1 28 ? 15.128 -30.143 -16.421 1.00 25.98 25 THR B O 1
ATOM 1326 N N . ALA B 1 29 ? 13.925 -31.697 -17.517 1.00 27.00 26 ALA B N 1
ATOM 1327 C CA . ALA B 1 29 ? 14.590 -32.784 -16.807 1.00 26.43 26 ALA B CA 1
ATOM 1328 C C . ALA B 1 29 ? 16.049 -32.893 -17.233 1.00 29.31 26 ALA B C 1
ATOM 1329 O O . ALA B 1 29 ? 16.935 -33.094 -16.394 1.00 28.21 26 ALA B O 1
ATOM 1331 N N . ARG B 1 30 ? 16.321 -32.733 -18.535 1.00 28.08 27 ARG B N 1
ATOM 1332 C CA . ARG B 1 30 ? 17.705 -32.721 -19.003 1.00 26.95 27 ARG B CA 1
ATOM 1333 C C . ARG B 1 30 ? 18.456 -31.516 -18.448 1.00 25.73 27 ARG B C 1
ATOM 1334 O O . ARG B 1 30 ? 19.629 -31.629 -18.058 1.00 27.33 27 ARG B O 1
ATOM 1342 N N . MET B 1 31 ? 17.787 -30.360 -18.390 1.00 23.17 28 MET B N 1
ATOM 1343 C CA A MET B 1 31 ? 18.381 -29.173 -17.783 0.77 24.44 28 MET B CA 1
ATOM 1344 C CA B MET B 1 31 ? 18.386 -29.178 -17.785 0.23 24.15 28 MET B CA 1
ATOM 1345 C C . MET B 1 31 ? 18.843 -29.469 -16.363 1.00 24.36 28 MET B C 1
ATOM 1346 O O . MET B 1 31 ? 20.000 -29.221 -16.009 1.00 23.72 28 MET B O 1
ATOM 1355 N N . PHE B 1 32 ? 17.942 -30.012 -15.532 1.00 25.47 29 PHE B N 1
ATOM 1356 C CA . PHE B 1 32 ? 18.302 -30.332 -14.152 1.00 25.70 29 PHE B CA 1
ATOM 1357 C C . PHE B 1 32 ? 19.425 -31.353 -14.080 1.00 28.42 29 PHE B C 1
ATOM 1358 O O . PHE B 1 32 ? 20.286 -31.269 -13.194 1.00 26.88 29 PHE B O 1
ATOM 1366 N N . GLU B 1 33 ? 19.402 -32.362 -14.960 1.00 26.72 30 GLU B N 1
ATOM 1367 C CA . GLU B 1 33 ? 20.456 -33.374 -14.956 1.00 28.40 30 GLU B CA 1
ATOM 1368 C C . GLU B 1 33 ? 21.813 -32.725 -15.175 1.00 29.36 30 GLU B C 1
ATOM 1369 O O . GLU B 1 33 ? 22.785 -33.045 -14.477 1.00 29.68 30 GLU B O 1
ATOM 1375 N N . LEU B 1 34 ? 21.879 -31.783 -16.118 1.00 27.56 31 LEU B N 1
ATOM 1376 C CA . LEU B 1 34 ? 23.104 -31.029 -16.365 1.00 25.74 31 LEU B CA 1
ATOM 1377 C C . LEU B 1 34 ? 23.423 -30.093 -15.202 1.00 23.15 31 LEU B C 1
ATOM 1378 O O . LEU B 1 34 ? 24.577 -29.998 -14.778 1.00 27.97 31 LEU B O 1
ATOM 1383 N N . LEU B 1 35 ? 22.410 -29.411 -14.671 1.00 22.21 32 LEU B N 1
ATOM 1384 C CA . LEU B 1 35 ? 22.629 -28.420 -13.619 1.00 22.56 32 LEU B CA 1
ATOM 1385 C C . LEU B 1 35 ? 23.213 -29.058 -12.368 1.00 26.36 32 LEU B C 1
ATOM 1386 O O . LEU B 1 35 ? 24.219 -28.588 -11.819 1.00 25.46 32 LEU B O 1
ATOM 1391 N N . PHE B 1 36 ? 22.606 -30.156 -11.908 1.00 25.84 33 PHE B N 1
ATOM 1392 C CA . PHE B 1 36 ? 23.049 -30.776 -10.660 1.00 27.21 33 PHE B CA 1
ATOM 1393 C C . PHE B 1 36 ? 24.350 -31.563 -10.805 1.00 28.64 33 PHE B C 1
ATOM 1394 O O . PHE B 1 36 ? 25.033 -31.795 -9.798 1.00 34.25 33 PHE B O 1
ATOM 1402 N N . SER B 1 37 ? 24.700 -31.995 -12.019 1.00 29.95 34 SER B N 1
ATOM 1403 C CA A SER B 1 37 ? 25.962 -32.693 -12.246 0.51 32.45 34 SER B CA 1
ATOM 1404 C CA B SER B 1 37 ? 25.966 -32.691 -12.198 0.49 32.61 34 SER B CA 1
ATOM 1405 C C . SER B 1 37 ? 27.120 -31.711 -12.379 1.00 30.17 34 SER B C 1
ATOM 1406 O O . SER B 1 37 ? 28.191 -31.906 -11.786 1.00 34.49 34 SER B O 1
ATOM 1411 N N . LYS B 1 38 ? 26.918 -30.657 -13.169 1.00 29.20 35 LYS B N 1
ATOM 1412 C CA . LYS B 1 38 ? 27.960 -29.670 -13.400 1.00 30.25 35 LYS B CA 1
ATOM 1413 C C . LYS B 1 38 ? 28.121 -28.725 -12.215 1.00 26.00 35 LYS B C 1
ATOM 1414 O O . LYS B 1 38 ? 29.246 -28.353 -11.865 1.00 28.76 35 LYS B O 1
ATOM 1420 N N . TYR B 1 39 ? 27.010 -28.319 -11.609 1.00 25.60 36 TYR B N 1
ATOM 1421 C CA . TYR B 1 39 ? 26.991 -27.259 -10.598 1.00 26.64 36 TYR B CA 1
ATOM 1422 C C . TYR B 1 39 ? 26.270 -27.783 -9.366 1.00 26.77 36 TYR B C 1
ATOM 1423 O O . TYR B 1 39 ? 25.200 -27.297 -8.991 1.00 26.99 36 TYR B O 1
ATOM 1432 N N . PRO B 1 40 ? 26.836 -28.803 -8.723 1.00 29.75 37 PRO B N 1
ATOM 1433 C CA . PRO B 1 40 ? 26.097 -29.514 -7.670 1.00 32.58 37 PRO B CA 1
ATOM 1434 C C . PRO B 1 40 ? 25.750 -28.649 -6.473 1.00 29.75 37 PRO B C 1
ATOM 1435 O O . PRO B 1 40 ? 24.860 -29.026 -5.703 1.00 31.04 37 PRO B O 1
ATOM 1439 N N . LYS B 1 41 ? 26.390 -27.488 -6.304 1.00 31.97 38 LYS B N 1
ATOM 1440 C CA . LYS B 1 41 ? 25.990 -26.609 -5.208 1.00 33.88 38 LYS B CA 1
ATOM 1441 C C . LYS B 1 41 ? 24.563 -26.110 -5.382 1.00 31.20 38 LYS B C 1
ATOM 1442 O O . LYS B 1 41 ? 23.899 -25.801 -4.389 1.00 31.66 38 LYS B O 1
ATOM 1444 N N . THR B 1 42 ? 24.057 -26.061 -6.618 1.00 27.17 39 THR B N 1
ATOM 1445 C CA . THR B 1 42 ? 22.676 -25.640 -6.827 1.00 25.78 39 THR B CA 1
ATOM 1446 C C . THR B 1 42 ? 21.670 -26.606 -6.217 1.00 27.03 39 THR B C 1
ATOM 1447 O O . THR B 1 42 ? 20.529 -26.203 -5.967 1.00 27.00 39 THR B O 1
ATOM 1451 N N . LYS B 1 43 ? 22.049 -27.869 -6.011 1.00 27.37 40 LYS B N 1
ATOM 1452 C CA . LYS B 1 43 ? 21.133 -28.818 -5.381 1.00 28.18 40 LYS B CA 1
ATOM 1453 C C . LYS B 1 43 ? 20.620 -28.286 -4.050 1.00 31.54 40 LYS B C 1
ATOM 1454 O O . LYS B 1 43 ? 19.458 -28.508 -3.687 1.00 34.26 40 LYS B O 1
ATOM 1460 N N . GLU B 1 44 ? 21.473 -27.571 -3.312 1.00 31.74 41 GLU B N 1
ATOM 1461 C CA . GLU B 1 44 ? 21.081 -27.088 -1.992 1.00 32.69 41 GLU B CA 1
ATOM 1462 C C . GLU B 1 44 ? 19.959 -26.062 -2.072 1.00 31.52 41 GLU B C 1
ATOM 1463 O O . GLU B 1 44 ? 19.172 -25.939 -1.125 1.00 33.57 41 GLU B O 1
ATOM 1469 N N . LEU B 1 45 ? 19.869 -25.321 -3.179 1.00 27.26 42 LEU B N 1
ATOM 1470 C CA . LEU B 1 45 ? 18.781 -24.362 -3.349 1.00 26.13 42 LEU B CA 1
ATOM 1471 C C . LEU B 1 45 ? 17.434 -25.061 -3.396 1.00 29.79 42 LEU B C 1
ATOM 1472 O O . LEU B 1 45 ? 16.413 -24.470 -3.028 1.00 32.68 42 LEU B O 1
ATOM 1477 N N . PHE B 1 46 ? 17.410 -26.315 -3.848 1.00 29.45 43 PHE B N 1
ATOM 1478 C CA . PHE B 1 46 ? 16.176 -27.068 -3.988 1.00 32.23 43 PHE B CA 1
ATOM 1479 C C . PHE B 1 46 ? 15.958 -28.060 -2.858 1.00 32.26 43 PHE B C 1
ATOM 1480 O O . PHE B 1 46 ? 15.014 -28.854 -2.919 1.00 37.80 43 PHE B O 1
ATOM 1488 N N . ALA B 1 47 ? 16.803 -28.045 -1.828 1.00 34.53 44 ALA B N 1
ATOM 1489 C CA . ALA B 1 47 ? 16.583 -28.941 -0.704 1.00 33.53 44 ALA B CA 1
ATOM 1490 C C . ALA B 1 47 ? 15.242 -28.620 -0.055 1.00 38.29 44 ALA B C 1
ATOM 1491 O O . ALA B 1 47 ? 14.970 -27.469 0.297 1.00 46.56 44 ALA B O 1
ATOM 1493 N N . GLY B 1 48 ? 14.394 -29.635 0.070 1.00 44.73 45 GLY B N 1
ATOM 1494 C CA . GLY B 1 48 ? 13.076 -29.441 0.635 1.00 53.94 45 GLY B CA 1
ATOM 1495 C C . GLY B 1 48 ? 12.092 -28.741 -0.270 1.00 55.85 45 GLY B C 1
ATOM 1496 O O . GLY B 1 48 ? 11.009 -28.363 0.193 1.00 56.65 45 GLY B O 1
ATOM 1497 N N . ALA B 1 49 ? 12.429 -28.559 -1.543 1.00 51.08 46 ALA B N 1
ATOM 1498 C CA . ALA B 1 49 ? 11.548 -27.883 -2.476 1.00 51.22 46 ALA B CA 1
ATOM 1499 C C . ALA B 1 49 ? 10.400 -28.800 -2.888 1.00 57.71 46 ALA B C 1
ATOM 1500 O O . ALA B 1 49 ? 10.373 -29.992 -2.579 1.00 57.74 46 ALA B O 1
ATOM 1502 N N . SER B 1 50 ? 9.450 -28.221 -3.616 1.00 64.34 47 SER B N 1
ATOM 1503 C CA . SER B 1 50 ? 8.246 -28.931 -4.012 1.00 68.76 47 SER B CA 1
ATOM 1504 C C . SER B 1 50 ? 8.567 -30.048 -5.003 1.00 65.21 47 SER B C 1
ATOM 1505 O O . SER B 1 50 ? 9.642 -30.097 -5.610 1.00 60.01 47 SER B O 1
ATOM 1508 N N . GLU B 1 51 ? 7.609 -30.957 -5.160 1.00 56.82 48 GLU B N 1
ATOM 1509 C CA . GLU B 1 51 ? 7.717 -32.014 -6.148 1.00 49.79 48 GLU B CA 1
ATOM 1510 C C . GLU B 1 51 ? 7.395 -31.470 -7.539 1.00 42.77 48 GLU B C 1
ATOM 1511 O O . GLU B 1 51 ? 6.884 -30.358 -7.697 1.00 48.28 48 GLU B O 1
ATOM 1513 N N . GLU B 1 52 ? 7.718 -32.275 -8.555 1.00 43.18 49 GLU B N 1
ATOM 1514 C CA . GLU B 1 52 ? 7.389 -31.980 -9.956 1.00 43.05 49 GLU B CA 1
ATOM 1515 C C . GLU B 1 52 ? 8.071 -30.706 -10.456 1.00 39.15 49 GLU B C 1
ATOM 1516 O O . GLU B 1 52 ? 7.489 -29.927 -11.216 1.00 35.27 49 GLU B O 1
ATOM 1518 N N . GLN B 1 53 ? 9.322 -30.494 -10.047 1.00 33.33 50 GLN B N 1
ATOM 1519 C CA . GLN B 1 53 ? 10.049 -29.317 -10.523 1.00 33.93 50 GLN B CA 1
ATOM 1520 C C . GLN B 1 53 ? 10.234 -29.279 -12.037 1.00 32.20 50 GLN B C 1
ATOM 1521 O O . GLN B 1 53 ? 10.093 -28.186 -12.615 1.00 30.03 50 GLN B O 1
ATOM 1527 N N . PRO B 1 54 ? 10.550 -30.379 -12.734 1.00 30.24 51 PRO B N 1
ATOM 1528 C CA . PRO B 1 54 ? 10.655 -30.281 -14.204 1.00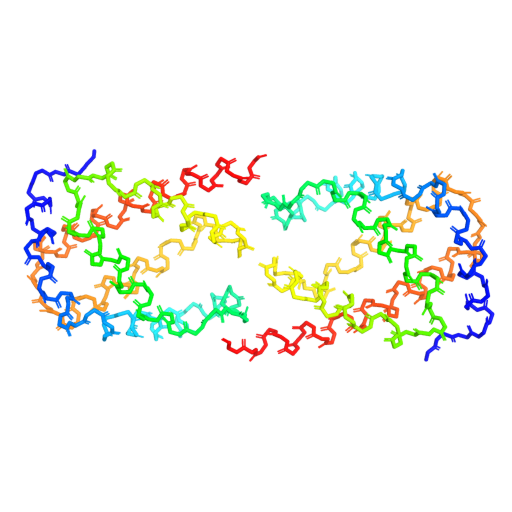 29.10 51 PRO B CA 1
ATOM 1529 C C . PRO B 1 54 ? 9.369 -29.815 -14.866 1.00 27.65 51 PRO B C 1
ATOM 1530 O O . PRO B 1 54 ? 9.415 -29.002 -15.801 1.00 27.95 51 PRO B O 1
ATOM 1534 N N . LYS B 1 55 ? 8.219 -30.306 -14.392 1.00 33.11 52 LYS B N 1
ATOM 1535 C CA . LYS B 1 55 ? 6.933 -29.872 -14.930 1.00 30.98 52 LYS B CA 1
ATOM 1536 C C . LYS B 1 55 ? 6.667 -28.406 -14.614 1.00 29.17 52 LYS B C 1
ATOM 1537 O O . LYS B 1 55 ? 6.213 -27.651 -15.482 1.00 28.77 52 LYS B O 1
ATOM 1539 N N . LYS B 1 56 ? 6.944 -27.982 -13.377 1.00 33.36 53 LYS B N 1
ATOM 1540 C CA . LYS B 1 56 ? 6.706 -26.590 -13.006 1.00 31.94 53 LYS B CA 1
ATOM 1541 C C . LYS B 1 56 ? 7.494 -25.640 -13.899 1.00 30.29 53 LYS B C 1
ATOM 1542 O O . LYS B 1 56 ? 6.952 -24.651 -14.409 1.00 28.92 53 LYS B O 1
ATOM 1548 N N . LEU B 1 57 ? 8.776 -25.929 -14.119 1.00 27.29 54 LEU B N 1
ATOM 1549 C CA . LEU B 1 57 ? 9.561 -25.061 -14.988 1.00 24.80 54 LEU B CA 1
ATOM 1550 C C . LEU B 1 57 ? 9.072 -25.129 -16.431 1.00 22.59 54 LEU B C 1
ATOM 1551 O O . LEU B 1 57 ? 8.990 -24.097 -17.111 1.00 24.60 54 LEU B O 1
ATOM 1556 N N . ALA B 1 58 ? 8.768 -26.331 -16.924 1.00 24.53 55 ALA B N 1
ATOM 1557 C CA . ALA B 1 58 ? 8.302 -26.464 -18.302 1.00 23.82 55 ALA B CA 1
ATOM 1558 C C . ALA B 1 58 ? 7.041 -25.644 -18.533 1.00 26.68 55 ALA B C 1
ATOM 1559 O O . ALA B 1 58 ? 6.895 -24.996 -19.579 1.00 26.01 55 ALA B O 1
ATOM 1561 N N . ASN B 1 59 ? 6.119 -25.661 -17.569 1.00 24.51 56 ASN B N 1
ATOM 1562 C CA . ASN B 1 59 ? 4.887 -24.886 -17.719 1.00 29.21 56 ASN B CA 1
ATOM 1563 C C . ASN B 1 59 ? 5.169 -23.388 -17.741 1.00 26.23 56 ASN B C 1
ATOM 1564 O O . ASN B 1 59 ? 4.532 -22.644 -18.497 1.00 27.72 56 ASN B O 1
ATOM 1569 N N . ALA B 1 60 ? 6.111 -22.924 -16.911 1.00 25.82 57 ALA B N 1
ATOM 1570 C CA . ALA B 1 60 ? 6.463 -21.506 -16.911 1.00 24.90 57 ALA B CA 1
ATOM 1571 C C . ALA B 1 60 ? 7.091 -21.092 -18.232 1.00 23.88 57 ALA B C 1
ATOM 1572 O O . ALA B 1 60 ? 6.818 -19.998 -18.754 1.00 23.93 57 ALA B O 1
ATOM 1574 N N . ILE B 1 61 ? 7.941 -21.953 -18.792 1.00 24.18 58 ILE B N 1
ATOM 1575 C CA . ILE B 1 61 ? 8.566 -21.644 -20.071 1.00 23.65 58 ILE B CA 1
ATOM 1576 C C . ILE B 1 61 ? 7.515 -21.587 -21.174 1.00 23.10 58 ILE B C 1
ATOM 1577 O O . ILE B 1 61 ? 7.535 -20.686 -22.023 1.00 23.03 58 ILE B O 1
ATOM 1582 N N . ILE B 1 62 ? 6.577 -22.539 -21.176 1.00 22.79 59 ILE B N 1
ATOM 1583 C CA . ILE B 1 62 ? 5.511 -22.545 -22.179 1.00 22.71 59 ILE B CA 1
ATOM 1584 C C . ILE B 1 62 ? 4.660 -21.288 -22.060 1.00 25.09 59 ILE B C 1
ATOM 1585 O O . ILE B 1 62 ? 4.314 -20.662 -23.071 1.00 24.99 59 ILE B O 1
ATOM 1590 N N . ALA B 1 63 ? 4.342 -20.878 -20.823 1.00 23.16 60 ALA B N 1
ATOM 1591 C CA . ALA B 1 63 ? 3.558 -19.657 -20.616 1.00 23.44 60 ALA B CA 1
ATOM 1592 C C . ALA B 1 63 ? 4.307 -18.428 -21.114 1.00 25.38 60 ALA B C 1
ATOM 1593 O O . ALA B 1 63 ? 3.729 -17.565 -21.788 1.00 25.17 60 ALA B O 1
ATOM 1595 N N . TYR B 1 64 ? 5.595 -18.328 -20.780 1.00 23.06 61 TYR B N 1
ATOM 1596 C CA . TYR B 1 64 ? 6.407 -17.205 -21.228 1.00 20.90 61 TYR B CA 1
ATOM 1597 C C . TYR B 1 64 ? 6.420 -17.120 -22.748 1.00 23.06 61 TYR B C 1
ATOM 1598 O O . TYR B 1 64 ? 6.192 -16.051 -23.329 1.00 23.00 61 TYR B O 1
ATOM 1607 N N . ALA B 1 65 ? 6.699 -18.246 -23.406 1.00 21.36 62 ALA B N 1
ATOM 1608 C CA . ALA B 1 65 ? 6.754 -18.272 -24.863 1.00 23.45 62 ALA B CA 1
ATOM 1609 C C . ALA B 1 65 ? 5.411 -17.910 -25.479 1.00 23.27 62 ALA B C 1
ATOM 1610 O O . ALA B 1 65 ? 5.352 -17.258 -26.530 1.00 24.02 62 ALA B O 1
ATOM 1612 N N . THR B 1 66 ? 4.317 -18.341 -24.851 1.00 23.34 63 THR B N 1
ATOM 1613 C CA . THR B 1 66 ? 2.995 -18.079 -25.405 1.00 25.25 63 THR B CA 1
ATOM 1614 C C . THR B 1 66 ? 2.662 -16.592 -25.350 1.00 25.60 63 THR B C 1
ATOM 1615 O O . THR B 1 66 ? 2.073 -16.045 -26.297 1.00 26.15 63 THR B O 1
ATOM 1619 N N . TYR B 1 67 ? 3.079 -15.913 -24.278 1.00 25.28 64 TYR B N 1
ATOM 1620 C CA . TYR B 1 67 ? 2.740 -14.517 -24.034 1.00 24.18 64 TYR B CA 1
ATOM 1621 C C . TYR B 1 67 ? 3.942 -13.595 -24.201 1.00 25.15 64 TYR B C 1
ATOM 1622 O O . TYR B 1 67 ? 3.967 -12.500 -23.633 1.00 24.15 64 TYR B O 1
ATOM 1631 N N . ILE B 1 68 ? 4.927 -14.017 -25.001 1.00 25.35 65 ILE B N 1
ATOM 1632 C CA . ILE B 1 68 ? 6.180 -13.270 -25.127 1.00 25.74 65 ILE B CA 1
ATOM 1633 C C . ILE B 1 68 ? 5.947 -11.871 -25.691 1.00 27.29 65 ILE B C 1
ATOM 1634 O O . ILE B 1 68 ? 6.719 -10.944 -25.411 1.00 27.79 65 ILE B O 1
ATOM 1639 N N . ASP B 1 69 ? 4.895 -11.688 -26.489 1.00 24.83 66 ASP B N 1
ATOM 1640 C CA . ASP B 1 69 ? 4.532 -10.377 -27.014 1.00 23.99 66 ASP B CA 1
ATOM 1641 C C . ASP B 1 69 ? 3.396 -9.732 -26.230 1.00 24.02 66 ASP B C 1
ATOM 1642 O O . ASP B 1 69 ? 2.873 -8.693 -26.652 1.00 28.87 66 ASP B O 1
ATOM 1647 N N . ARG B 1 70 ? 3.039 -10.308 -25.085 1.00 24.45 67 ARG B N 1
ATOM 1648 C CA . ARG B 1 70 ? 1.962 -9.827 -24.233 1.00 25.36 67 ARG B CA 1
ATOM 1649 C C . ARG B 1 70 ? 2.397 -9.962 -22.784 1.00 26.34 67 ARG B C 1
ATOM 1650 O O . ARG B 1 70 ? 1.712 -10.554 -21.949 1.00 28.49 67 ARG B O 1
ATOM 1658 N N . LEU B 1 71 ? 3.574 -9.407 -22.479 1.00 26.19 68 LEU B N 1
ATOM 1659 C CA . LEU B 1 71 ? 4.223 -9.674 -21.198 1.00 27.73 68 LEU B CA 1
ATOM 1660 C C . LEU B 1 71 ? 3.405 -9.177 -20.017 1.00 27.54 68 LEU B C 1
ATOM 1661 O O . LEU B 1 71 ? 3.542 -9.710 -18.905 1.00 29.75 68 LEU B O 1
ATOM 1666 N N . GLU B 1 72 ? 2.559 -8.166 -20.229 1.00 31.86 69 GLU B N 1
ATOM 1667 C CA . GLU B 1 72 ? 1.716 -7.657 -19.151 1.00 39.29 69 GLU B CA 1
ATOM 1668 C C . GLU B 1 72 ? 0.822 -8.748 -18.578 1.00 34.34 69 GLU B C 1
ATOM 1669 O O . GLU B 1 72 ? 0.472 -8.707 -17.394 1.00 36.77 69 GLU B O 1
ATOM 1671 N N . GLU B 1 73 ? 0.448 -9.730 -19.398 1.00 31.04 70 GLU B N 1
ATOM 1672 C CA . GLU B 1 73 ? -0.369 -10.835 -18.919 1.00 36.31 70 GLU B CA 1
ATOM 1673 C C . GLU B 1 73 ? 0.392 -11.739 -17.962 1.00 32.80 70 GLU B C 1
ATOM 1674 O O . GLU B 1 73 ? -0.235 -12.517 -17.238 1.00 35.92 70 GLU B O 1
ATOM 1680 N N . LEU B 1 74 ? 1.723 -11.659 -17.951 1.00 28.24 71 LEU B N 1
ATOM 1681 C CA . LEU B 1 74 ? 2.551 -12.470 -17.067 1.00 27.62 71 LEU B CA 1
ATOM 1682 C C . LEU B 1 74 ? 2.942 -11.749 -15.787 1.00 31.14 71 LEU B C 1
ATOM 1683 O O . LEU B 1 74 ? 3.771 -12.268 -15.033 1.00 30.33 71 LEU B O 1
ATOM 1688 N N . ASP B 1 75 ? 2.380 -10.570 -15.519 1.00 29.66 72 ASP B N 1
ATOM 1689 C CA . ASP B 1 75 ? 2.831 -9.788 -14.367 1.00 32.33 72 ASP B CA 1
ATOM 1690 C C . ASP B 1 75 ? 2.755 -10.601 -13.080 1.00 34.31 72 ASP B C 1
ATOM 1691 O O . ASP B 1 75 ? 3.739 -10.699 -12.338 1.00 32.93 72 ASP B O 1
ATOM 1696 N N . ASN B 1 76 ? 1.597 -11.210 -12.815 1.00 36.09 73 ASN B N 1
ATOM 1697 C CA . ASN B 1 76 ? 1.426 -11.992 -11.594 1.00 39.41 73 ASN B CA 1
ATOM 1698 C C . ASN B 1 76 ? 2.340 -13.210 -11.578 1.00 39.45 73 ASN B C 1
ATOM 1699 O O . ASN B 1 76 ? 2.956 -13.517 -10.549 1.00 35.81 73 ASN B O 1
ATOM 1704 N N . ALA B 1 77 ? 2.436 -13.913 -12.709 1.00 33.01 74 ALA B N 1
ATOM 1705 C CA . ALA B 1 77 ? 3.288 -15.095 -12.792 1.00 35.23 74 ALA B CA 1
ATOM 1706 C C . ALA B 1 77 ? 4.736 -14.752 -12.472 1.00 33.39 74 ALA B C 1
ATOM 1707 O O . ALA B 1 77 ? 5.407 -15.481 -11.730 1.00 33.49 74 ALA B O 1
ATOM 1709 N N . ILE B 1 78 ? 5.220 -13.627 -12.997 1.00 27.83 75 ILE B N 1
ATOM 1710 C CA . ILE B 1 78 ? 6.613 -13.239 -12.800 1.00 25.57 75 ILE B CA 1
ATOM 1711 C C . ILE B 1 78 ? 6.843 -12.771 -11.366 1.00 32.61 75 ILE B C 1
ATOM 1712 O O . ILE B 1 78 ? 7.884 -13.070 -10.766 1.00 29.77 75 ILE B O 1
ATOM 1717 N N . SER B 1 79 ? 5.879 -12.048 -10.787 1.00 28.53 76 SER B N 1
ATOM 1718 C CA . SER B 1 79 ? 5.974 -11.682 -9.374 1.00 29.74 76 SER B CA 1
ATOM 1719 C C . SER B 1 79 ? 6.021 -12.920 -8.491 1.00 30.77 76 SER B C 1
ATOM 1720 O O . SER B 1 79 ? 6.771 -12.963 -7.506 1.00 33.85 76 SER B O 1
ATOM 1723 N N . THR B 1 80 ? 5.216 -13.934 -8.820 1.00 32.38 77 THR B N 1
ATOM 1724 C CA . THR B 1 80 ? 5.209 -15.168 -8.036 1.00 32.79 77 THR B CA 1
ATOM 1725 C C . THR B 1 80 ? 6.562 -15.869 -8.102 1.00 29.23 77 THR B C 1
ATOM 1726 O O . THR B 1 80 ? 7.074 -16.351 -7.081 1.00 31.49 77 THR B O 1
ATOM 1730 N N . ILE B 1 81 ? 7.161 -15.922 -9.287 1.00 27.78 78 ILE B N 1
ATOM 1731 C CA . ILE B 1 81 ? 8.483 -16.529 -9.425 1.00 24.83 78 ILE B CA 1
ATOM 1732 C C . ILE B 1 81 ? 9.503 -15.760 -8.600 1.00 26.80 78 ILE B C 1
ATOM 1733 O O . ILE B 1 81 ? 10.293 -16.350 -7.849 1.00 27.38 78 ILE B O 1
ATOM 1738 N N . ALA B 1 82 ? 9.511 -14.430 -8.741 1.00 25.69 79 ALA B N 1
ATOM 1739 C CA . ALA B 1 82 ? 10.476 -13.611 -8.014 1.00 24.91 79 ALA B CA 1
ATOM 1740 C C . ALA B 1 82 ? 10.367 -13.827 -6.507 1.00 27.92 79 ALA B C 1
ATOM 1741 O O . ALA B 1 82 ? 11.387 -13.907 -5.812 1.00 27.46 79 ALA B O 1
ATOM 1743 N N . ARG B 1 83 ? 9.140 -13.923 -5.977 1.00 26.56 80 ARG B N 1
ATOM 1744 C CA . ARG B 1 83 ? 8.969 -14.163 -4.548 1.00 29.02 80 ARG B CA 1
ATOM 1745 C C . ARG B 1 83 ? 9.489 -15.537 -4.146 1.00 26.10 80 ARG B C 1
ATOM 1746 O O . ARG B 1 83 ? 10.091 -15.683 -3.070 1.00 29.84 80 ARG B O 1
ATOM 1754 N N . SER B 1 84 ? 9.291 -16.550 -4.996 1.00 29.79 81 SER B N 1
ATOM 1755 C CA . SER B 1 84 ? 9.797 -17.885 -4.682 1.00 29.59 81 SER B CA 1
ATOM 1756 C C . SER B 1 84 ? 11.320 -17.917 -4.726 1.00 27.86 81 SER B C 1
ATOM 1757 O O . SER B 1 84 ? 11.959 -18.536 -3.861 1.00 29.03 81 SER B O 1
ATOM 1760 N N . HIS B 1 85 ? 11.912 -17.236 -5.709 1.00 25.17 82 HIS B N 1
ATOM 1761 C CA . HIS B 1 85 ? 13.365 -17.107 -5.781 1.00 21.16 82 HIS B CA 1
ATOM 1762 C C . HIS B 1 85 ? 13.930 -16.452 -4.533 1.00 23.37 82 HIS B C 1
ATOM 1763 O O . HIS B 1 85 ? 14.904 -16.939 -3.951 1.00 25.12 82 HIS B O 1
ATOM 1770 N N . VAL B 1 86 ? 13.358 -15.319 -4.129 1.00 24.11 83 VAL B N 1
ATOM 1771 C CA . VAL B 1 86 ? 13.880 -14.614 -2.964 1.00 26.78 83 VAL B CA 1
ATOM 1772 C C . VAL B 1 86 ? 13.769 -15.494 -1.724 1.00 27.97 83 VAL B C 1
ATOM 1773 O O . VAL B 1 86 ? 14.675 -15.526 -0.883 1.00 30.98 83 VAL B O 1
ATOM 1777 N N . ARG B 1 87 ? 12.674 -16.255 -1.611 1.00 26.10 84 ARG B N 1
ATOM 1778 C CA . ARG B 1 87 ? 12.494 -17.148 -0.465 1.00 32.63 84 ARG B CA 1
ATOM 1779 C C . ARG B 1 87 ? 13.640 -18.147 -0.326 1.00 29.05 84 ARG B C 1
ATOM 1780 O O . ARG B 1 87 ? 13.999 -18.521 0.805 1.00 31.12 84 ARG B O 1
ATOM 1788 N N . ARG B 1 88 ? 14.224 -18.573 -1.450 1.00 28.06 85 ARG B N 1
ATOM 1789 C CA . ARG B 1 88 ? 15.312 -19.543 -1.495 1.00 30.43 85 ARG B CA 1
ATOM 1790 C C . ARG B 1 88 ? 16.665 -18.907 -1.794 1.00 28.67 85 ARG B C 1
ATOM 1791 O O . ARG B 1 88 ? 17.623 -19.632 -2.088 1.00 31.42 85 ARG B O 1
ATOM 1799 N N . ASN B 1 89 ? 16.769 -17.579 -1.728 1.00 26.85 86 ASN B N 1
ATOM 1800 C CA . ASN B 1 89 ? 18.031 -16.858 -1.935 1.00 25.16 86 ASN B CA 1
ATOM 1801 C C . ASN B 1 89 ? 18.647 -17.157 -3.301 1.00 29.58 86 ASN B C 1
ATOM 1802 O O . ASN B 1 89 ? 19.861 -17.336 -3.437 1.00 28.26 86 ASN B O 1
ATOM 1807 N N . VAL B 1 90 ? 17.801 -17.191 -4.330 1.00 24.85 87 VAL B N 1
ATOM 1808 C CA . VAL B 1 90 ? 18.280 -17.271 -5.703 1.00 24.16 87 VAL B CA 1
ATOM 1809 C C . VAL B 1 90 ? 18.870 -15.919 -6.087 1.00 23.56 87 VAL B C 1
ATOM 1810 O O . VAL B 1 90 ? 18.278 -14.867 -5.815 1.00 23.58 87 VAL B O 1
ATOM 1814 N N . LYS B 1 91 ? 20.060 -15.938 -6.668 1.00 22.12 88 LYS B N 1
ATOM 1815 C CA . LYS B 1 91 ? 20.884 -14.755 -6.844 1.00 24.21 88 LYS B CA 1
ATOM 1816 C C . LYS B 1 91 ? 21.287 -14.597 -8.300 1.00 22.38 88 LYS B C 1
ATOM 1817 O O . LYS B 1 91 ? 21.210 -15.549 -9.083 1.00 21.81 88 LYS B O 1
ATOM 1823 N N . PRO B 1 92 ? 21.725 -13.397 -8.701 1.00 22.78 89 PRO B N 1
ATOM 1824 C CA . PRO B 1 92 ? 22.088 -13.196 -10.115 1.00 20.38 89 PRO B CA 1
ATOM 1825 C C . PRO B 1 92 ? 23.126 -14.184 -10.618 1.00 20.93 89 PRO B C 1
ATOM 1826 O O . PRO B 1 92 ? 23.029 -14.619 -11.773 1.00 20.90 89 PRO B O 1
ATOM 1830 N N . GLU B 1 93 ? 24.080 -14.582 -9.770 1.00 23.52 90 GLU B N 1
ATOM 1831 C CA . GLU B 1 93 ? 25.111 -15.532 -10.173 1.00 21.74 90 GLU B CA 1
ATOM 1832 C C . GLU B 1 93 ? 24.561 -16.916 -10.505 1.00 22.47 90 GLU B C 1
ATOM 1833 O O . GLU B 1 93 ? 25.272 -17.714 -11.123 1.00 22.53 90 GLU B O 1
ATOM 1839 N N . HIS B 1 94 ? 23.317 -17.222 -10.136 1.00 20.34 91 HIS B N 1
ATOM 1840 C CA . HIS B 1 94 ? 22.751 -18.516 -10.492 1.00 20.06 91 HIS B CA 1
ATOM 1841 C C . HIS B 1 94 ? 22.191 -18.556 -11.903 1.00 20.82 91 HIS B C 1
ATOM 1842 O O . HIS B 1 94 ? 22.130 -19.629 -12.510 1.00 20.42 91 HIS B O 1
ATOM 1849 N N . TYR B 1 95 ? 21.732 -17.423 -12.434 1.00 20.18 92 TYR B N 1
ATOM 1850 C CA . TYR B 1 95 ? 21.070 -17.451 -13.733 1.00 20.60 92 TYR B CA 1
ATOM 1851 C C . TYR B 1 95 ? 21.963 -17.940 -14.869 1.00 19.13 92 TYR B C 1
ATOM 1852 O O . TYR B 1 95 ? 21.437 -18.608 -15.776 1.00 19.62 92 TYR B O 1
ATOM 1861 N N . PRO B 1 96 ? 23.273 -17.656 -14.907 1.00 19.37 93 PRO B N 1
ATOM 1862 C CA . PRO B 1 96 ? 24.097 -18.239 -15.983 1.00 21.55 93 PRO B CA 1
ATOM 1863 C C . PRO B 1 96 ? 24.161 -19.753 -15.940 1.00 22.08 93 PRO B C 1
ATOM 1864 O O . PRO B 1 96 ? 24.355 -20.387 -16.988 1.00 21.53 93 PRO B O 1
ATOM 1868 N N . LEU B 1 97 ? 23.996 -20.347 -14.760 1.00 21.68 94 LEU B N 1
ATOM 1869 C CA . LEU B 1 97 ? 24.058 -21.801 -14.648 1.00 21.88 94 LEU B CA 1
ATOM 1870 C C . LEU B 1 97 ? 22.853 -22.437 -15.322 1.00 22.61 94 LEU B C 1
ATOM 1871 O O . LEU B 1 97 ? 22.995 -23.352 -16.144 1.00 22.16 94 LEU B O 1
ATOM 1876 N N . VAL B 1 98 ? 21.656 -21.949 -14.995 1.00 20.39 95 VAL B N 1
ATOM 1877 C CA . VAL B 1 98 ? 20.448 -22.472 -15.617 1.00 22.29 95 VAL B CA 1
ATOM 1878 C C . VAL B 1 98 ? 20.434 -22.146 -17.105 1.00 21.84 95 VAL B C 1
ATOM 1879 O O . VAL B 1 98 ? 19.995 -22.962 -17.924 1.00 21.75 95 VAL B O 1
ATOM 1883 N N . LYS B 1 99 ? 20.947 -20.967 -17.483 1.00 19.42 96 LYS B N 1
ATOM 1884 C CA . LYS B 1 99 ? 20.984 -20.591 -18.897 1.00 19.69 96 LYS B CA 1
ATOM 1885 C C . LYS B 1 99 ? 21.736 -21.625 -19.721 1.00 21.46 96 LYS B C 1
ATOM 1886 O O . LYS B 1 99 ? 21.240 -22.110 -20.746 1.00 21.80 96 LYS B O 1
ATOM 1892 N N . GLU B 1 100 ? 22.947 -21.967 -19.282 1.00 22.17 97 GLU B N 1
ATOM 1893 C CA . GLU B 1 100 ? 23.784 -22.908 -20.018 1.00 22.38 97 GLU B CA 1
ATOM 1894 C C . GLU B 1 100 ? 23.106 -24.268 -20.138 1.00 22.19 97 GLU B C 1
ATOM 1895 O O . GLU B 1 100 ? 23.065 -24.868 -21.225 1.00 24.20 97 GLU B O 1
ATOM 1901 N N . CYS B 1 101 ? 22.540 -24.756 -19.036 1.00 23.31 98 CYS B N 1
ATOM 1902 C CA . CYS B 1 101 ? 21.951 -26.090 -19.031 1.00 22.13 98 CYS B CA 1
ATOM 1903 C C . CYS B 1 101 ? 20.642 -26.133 -19.815 1.00 22.84 98 CYS B C 1
ATOM 1904 O O . CYS B 1 101 ? 20.365 -27.115 -20.515 1.00 23.50 98 CYS B O 1
ATOM 1907 N N . LEU B 1 102 ? 19.825 -25.081 -19.711 1.00 22.05 99 LEU B N 1
ATOM 1908 C CA . LEU B 1 102 ? 18.568 -25.025 -20.450 1.00 21.60 99 LEU B CA 1
ATOM 1909 C C . LEU B 1 102 ? 18.815 -24.967 -21.954 1.00 21.61 99 LEU B C 1
ATOM 1910 O O . LEU B 1 102 ? 18.223 -25.732 -22.728 1.00 22.75 99 LEU B O 1
ATOM 1915 N N . LEU B 1 103 ? 19.709 -24.076 -22.387 1.00 21.35 100 LEU B N 1
ATOM 1916 C CA . LEU B 1 103 ? 19.960 -23.942 -23.819 1.00 23.83 100 LEU B CA 1
ATOM 1917 C C . LEU B 1 103 ? 20.601 -25.198 -24.397 1.00 25.52 100 LEU B C 1
ATOM 1918 O O . LEU B 1 103 ? 20.294 -25.586 -25.529 1.00 22.77 100 LEU B O 1
ATOM 1923 N N . GLN B 1 104 ? 21.482 -25.859 -23.635 1.00 24.47 101 GLN B N 1
ATOM 1924 C CA . GLN B 1 104 ? 22.028 -27.132 -24.101 1.00 25.56 101 GLN B CA 1
ATOM 1925 C C . GLN B 1 104 ? 20.925 -28.165 -24.278 1.00 25.22 101 GLN B C 1
ATOM 1926 O O . GLN B 1 104 ? 20.884 -28.876 -25.289 1.00 25.27 101 GLN B O 1
ATOM 1932 N N . ALA B 1 105 ? 20.024 -28.263 -23.295 1.00 25.53 102 ALA B N 1
ATOM 1933 C CA . ALA B 1 105 ? 18.926 -29.217 -23.388 1.00 26.01 102 ALA B CA 1
ATOM 1934 C C . ALA B 1 105 ? 18.033 -28.911 -24.585 1.00 24.90 102 ALA B C 1
ATOM 1935 O O . ALA B 1 105 ? 17.603 -29.823 -25.293 1.00 26.15 102 ALA B O 1
ATOM 1937 N N . ILE B 1 106 ? 17.728 -27.633 -24.818 1.00 25.42 103 ILE B N 1
ATOM 1938 C CA . ILE B 1 106 ? 16.921 -27.280 -25.981 1.00 25.40 103 ILE B CA 1
ATOM 1939 C C . ILE B 1 106 ? 17.616 -27.716 -27.263 1.00 24.89 103 ILE B C 1
ATOM 1940 O O . ILE B 1 106 ? 16.989 -28.289 -28.164 1.00 26.66 103 ILE B O 1
ATOM 1945 N N . GLU B 1 107 ? 18.924 -27.471 -27.358 1.00 23.20 104 GLU B N 1
ATOM 1946 C CA . GLU B 1 107 ? 19.666 -27.809 -28.572 1.00 25.99 104 GLU B CA 1
ATOM 1947 C C . GLU B 1 107 ? 19.709 -29.312 -28.802 1.00 31.06 104 GLU B C 1
ATOM 1948 O O . GLU B 1 107 ? 19.575 -29.775 -29.941 1.00 30.93 104 GLU B O 1
ATOM 1954 N N . GLU B 1 108 ? 19.897 -30.087 -27.735 1.00 28.90 105 GLU B N 1
ATOM 1955 C CA . GLU B 1 108 ? 19.958 -31.540 -27.864 1.00 32.95 105 GLU B CA 1
ATOM 1956 C C . GLU B 1 108 ? 18.610 -32.119 -28.265 1.00 35.95 105 GLU B C 1
ATOM 1957 O O . GLU B 1 108 ? 18.522 -32.949 -29.179 1.00 36.50 105 GLU B O 1
ATOM 1963 N N . VAL B 1 109 ? 17.551 -31.704 -27.573 1.00 31.30 106 VAL B N 1
ATOM 1964 C CA . VAL B 1 109 ? 16.257 -32.363 -27.703 1.00 34.87 106 VAL B CA 1
ATOM 1965 C C . VAL B 1 109 ? 15.538 -31.904 -28.960 1.00 32.84 106 VAL B C 1
ATOM 1966 O O . VAL B 1 109 ? 14.940 -32.714 -29.680 1.00 34.58 106 VAL B O 1
ATOM 1970 N N . LEU B 1 110 ? 15.577 -30.607 -29.250 1.00 31.79 107 LEU B N 1
ATOM 1971 C CA . LEU B 1 110 ? 14.852 -30.080 -30.396 1.00 29.11 107 LEU B CA 1
ATOM 1972 C C . LEU B 1 110 ? 15.712 -29.925 -31.643 1.00 33.54 107 LEU B C 1
ATOM 1973 O O . LEU B 1 110 ? 15.177 -30.006 -32.755 1.00 32.60 107 LEU B O 1
ATOM 1978 N N . ASN B 1 111 ? 17.025 -29.730 -31.491 1.00 32.50 108 ASN B N 1
ATOM 1979 C CA . ASN B 1 111 ? 17.935 -29.362 -32.576 1.00 33.53 108 ASN B CA 1
ATOM 1980 C C . ASN B 1 111 ? 17.232 -28.371 -33.515 1.00 26.00 108 ASN B C 1
ATOM 1981 O O . ASN B 1 111 ? 17.084 -28.642 -34.713 1.00 28.93 108 ASN B O 1
A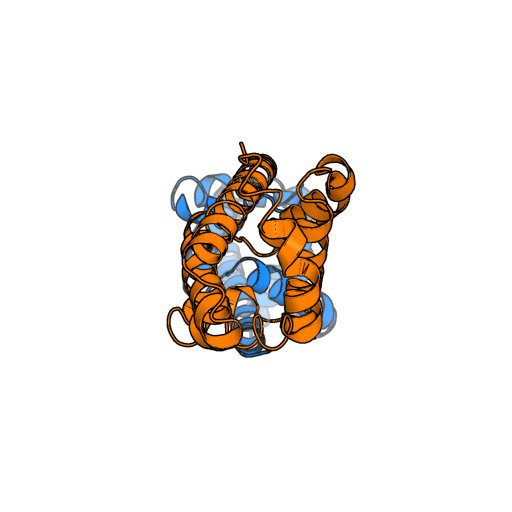TOM 1986 N N . PRO B 1 112 ? 16.804 -27.219 -32.999 1.00 25.29 109 PRO B N 1
ATOM 1987 C CA . PRO B 1 112 ? 15.893 -26.349 -33.746 1.00 28.33 109 PRO B CA 1
ATOM 1988 C C . PRO B 1 112 ? 16.584 -25.385 -34.692 1.00 29.39 109 PRO B C 1
ATOM 1989 O O . PRO B 1 112 ? 15.891 -24.671 -35.428 1.00 32.98 109 PRO B O 1
ATOM 1993 N N . GLY B 1 113 ? 17.908 -25.354 -34.693 1.00 29.60 110 GLY B N 1
ATOM 1994 C CA . GLY B 1 113 ? 18.662 -24.474 -35.553 1.00 29.22 110 GLY B CA 1
ATOM 1995 C C . GLY B 1 113 ? 19.194 -23.265 -34.801 1.00 28.35 110 GLY B C 1
ATOM 1996 O O . GLY B 1 113 ? 18.713 -22.892 -33.724 1.00 27.88 110 GLY B O 1
ATOM 1997 N N . GLU B 1 114 ? 20.200 -22.629 -35.402 1.00 32.53 111 GLU B N 1
ATOM 1998 C CA . GLU B 1 114 ? 20.846 -21.509 -34.730 1.00 28.34 111 GLU B CA 1
ATOM 1999 C C . GLU B 1 114 ? 19.902 -20.326 -34.545 1.00 25.12 111 GLU B C 1
ATOM 2000 O O . GLU B 1 114 ? 20.013 -19.606 -33.541 1.00 27.77 111 GLU B O 1
ATOM 2006 N N . GLU B 1 115 ? 18.959 -20.122 -35.471 1.00 34.50 112 GLU B N 1
ATOM 2007 C CA . GLU B 1 115 ? 18.027 -19.006 -35.321 1.00 31.71 112 GLU B CA 1
ATOM 2008 C C . GLU B 1 115 ? 17.141 -19.189 -34.101 1.00 32.67 112 GLU B C 1
ATOM 2009 O O . GLU B 1 115 ? 16.900 -18.236 -33.349 1.00 30.15 112 GLU B O 1
ATOM 2015 N N . VAL B 1 116 ? 16.654 -20.409 -33.875 1.00 29.89 113 VAL B N 1
ATOM 2016 C CA . VAL B 1 116 ? 15.817 -20.644 -32.709 1.00 27.77 113 VAL B CA 1
ATOM 2017 C C . VAL B 1 116 ? 16.642 -20.557 -31.430 1.00 26.36 113 VAL B C 1
ATOM 2018 O O . VAL B 1 116 ? 16.190 -19.992 -30.427 1.00 25.06 113 VAL B O 1
ATOM 2022 N N . LEU B 1 117 ? 17.867 -21.108 -31.435 1.00 24.70 114 LEU B N 1
ATOM 2023 C CA . LEU B 1 117 ? 18.694 -21.041 -30.231 1.00 24.08 114 LEU B CA 1
ATOM 2024 C C . LEU B 1 117 ? 19.045 -19.605 -29.882 1.00 22.76 114 LEU B C 1
ATOM 2025 O O . LEU B 1 117 ? 19.060 -19.251 -28.701 1.00 21.93 114 LEU B O 1
ATOM 2030 N N . LYS B 1 118 ? 19.320 -18.767 -30.894 1.00 25.53 115 LYS B N 1
ATOM 2031 C CA . LYS B 1 118 ? 19.590 -17.351 -30.629 1.00 27.80 115 LYS B CA 1
ATOM 2032 C C . LYS B 1 118 ? 18.374 -16.667 -30.020 1.00 24.65 115 LYS B C 1
ATOM 2033 O O . LYS B 1 118 ? 18.504 -15.882 -29.071 1.00 24.98 115 LYS B O 1
ATOM 2039 N N . ALA B 1 119 ? 17.181 -16.962 -30.549 1.00 24.02 116 ALA B N 1
ATOM 2040 C CA . ALA B 1 119 ? 15.950 -16.404 -29.999 1.00 21.32 116 ALA B CA 1
ATOM 2041 C C . ALA B 1 119 ? 15.741 -16.839 -28.551 1.00 24.51 116 ALA B C 1
ATOM 2042 O O . ALA B 1 119 ? 15.385 -16.019 -27.692 1.00 21.22 116 ALA B O 1
ATOM 2044 N N . TRP B 1 120 ? 15.971 -18.121 -28.249 1.00 22.30 117 TRP B N 1
ATOM 2045 C CA . TRP B 1 120 ? 15.777 -18.560 -26.878 1.00 24.14 117 TRP B CA 1
ATOM 2046 C C . TRP B 1 120 ? 16.842 -18.004 -25.942 1.00 20.02 117 TRP B C 1
ATOM 2047 O O . TRP B 1 120 ? 16.542 -17.743 -24.774 1.00 21.33 117 TRP B O 1
ATOM 2058 N N . GLU B 1 121 ? 18.073 -17.790 -26.425 1.00 20.95 118 GLU B N 1
ATOM 2059 C CA . GLU B 1 121 ? 19.064 -17.112 -25.591 1.00 20.53 118 GLU B CA 1
ATOM 2060 C C . GLU B 1 121 ? 18.605 -15.701 -25.242 1.00 20.69 118 GLU B C 1
ATOM 2061 O O . GLU B 1 121 ? 18.656 -15.282 -24.075 1.00 20.06 118 GLU B O 1
ATOM 2067 N N . GLU B 1 122 ? 18.146 -14.959 -26.252 1.00 21.23 119 GLU B N 1
ATOM 2068 C CA A GLU B 1 122 ? 17.652 -13.604 -26.033 0.52 19.97 119 GLU B CA 1
ATOM 2069 C CA B GLU B 1 122 ? 17.670 -13.605 -26.011 0.48 20.40 119 GLU B CA 1
ATOM 2070 C C . GLU B 1 122 ? 16.442 -13.605 -25.111 1.00 19.45 119 GLU B C 1
ATOM 2071 O O . GLU B 1 122 ? 16.327 -12.756 -24.219 1.00 19.88 119 GLU B O 1
ATOM 2082 N N . ALA B 1 123 ? 15.530 -14.556 -25.309 1.00 20.20 120 ALA B N 1
ATOM 2083 C CA . ALA B 1 123 ? 14.336 -14.606 -24.469 1.00 19.08 120 ALA B CA 1
ATOM 2084 C C . ALA B 1 123 ? 14.682 -14.970 -23.031 1.00 17.85 120 ALA B C 1
ATOM 2085 O O . ALA B 1 123 ? 14.135 -14.389 -22.086 1.00 18.33 120 ALA B O 1
ATOM 2087 N N . TYR B 1 124 ? 15.595 -15.921 -22.844 1.00 17.69 121 TYR B N 1
ATOM 2088 C CA . TYR B 1 124 ? 16.046 -16.239 -21.504 1.00 19.01 121 TYR B CA 1
ATOM 2089 C C . TYR B 1 124 ? 16.673 -15.019 -20.853 1.00 19.75 121 TYR B C 1
ATOM 2090 O O . TYR B 1 124 ? 16.367 -14.692 -19.699 1.00 20.24 121 TYR B O 1
ATOM 2099 N N . ASP B 1 125 ? 17.596 -14.362 -21.568 1.00 19.96 122 ASP B N 1
ATOM 2100 C CA . ASP B 1 125 ? 18.292 -13.219 -20.979 1.00 19.68 122 ASP B CA 1
ATOM 2101 C C . ASP B 1 125 ? 17.310 -12.146 -20.539 1.00 18.65 122 ASP B C 1
ATOM 2102 O O . ASP B 1 125 ? 17.493 -11.517 -19.483 1.00 18.40 122 ASP B O 1
ATOM 2107 N N . PHE B 1 126 ? 16.281 -11.902 -21.353 1.00 18.87 123 PHE B N 1
ATOM 2108 C CA . PHE B 1 126 ? 15.315 -10.857 -21.041 1.00 18.04 123 PHE B CA 1
ATOM 2109 C C . PHE B 1 126 ? 14.537 -11.206 -19.781 1.00 19.85 123 PHE B C 1
ATOM 2110 O O . PHE B 1 126 ? 14.351 -10.356 -18.898 1.00 20.24 123 PHE B O 1
ATOM 2118 N N . LEU B 1 127 ? 14.107 -12.464 -19.657 1.00 20.04 124 LEU B N 1
ATOM 2119 C CA . LEU B 1 127 ? 13.367 -12.868 -18.470 1.00 20.47 124 LEU B CA 1
ATOM 2120 C C . LEU B 1 127 ? 14.270 -12.902 -17.237 1.00 19.68 124 LEU B C 1
ATOM 2121 O O . LEU B 1 127 ? 13.869 -12.461 -16.152 1.00 20.49 124 LEU B O 1
ATOM 2126 N N . ALA B 1 128 ? 15.506 -13.382 -17.393 1.00 19.35 125 ALA B N 1
ATOM 2127 C CA . ALA B 1 128 ? 16.433 -13.377 -16.266 1.00 18.66 125 ALA B CA 1
ATOM 2128 C C . ALA B 1 128 ? 16.674 -11.960 -15.761 1.00 21.73 125 ALA B C 1
ATOM 2129 O O . ALA B 1 128 ? 16.666 -11.720 -14.552 1.00 21.44 125 ALA B O 1
ATOM 2131 N N . LYS B 1 129 ? 16.897 -11.007 -16.673 1.00 20.56 126 LYS B N 1
ATOM 2132 C CA . LYS B 1 129 ? 17.101 -9.626 -16.249 1.00 21.06 126 LYS B CA 1
ATOM 2133 C C . LYS B 1 129 ? 15.867 -9.086 -15.544 1.00 22.30 126 LYS B C 1
ATOM 2134 O O . LYS B 1 129 ? 15.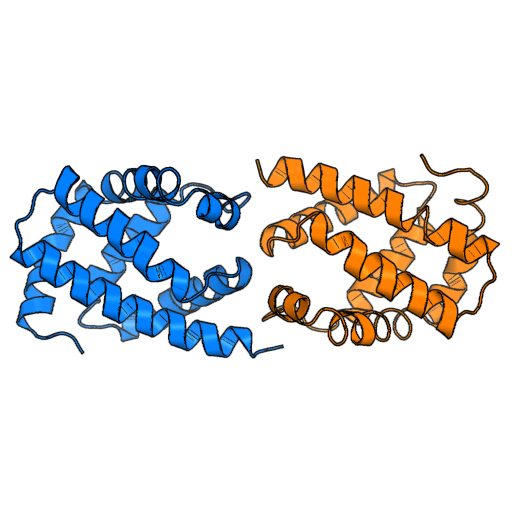975 -8.361 -14.543 1.00 22.90 126 LYS B O 1
ATOM 2137 N N . THR B 1 130 ? 14.686 -9.419 -16.065 1.00 21.05 127 THR B N 1
ATOM 2138 C CA . THR B 1 130 ? 13.441 -8.979 -15.450 1.00 23.35 127 THR B CA 1
ATOM 2139 C C . THR B 1 130 ? 13.316 -9.508 -14.028 1.00 23.86 127 THR B C 1
ATOM 2140 O O . THR B 1 130 ? 13.033 -8.744 -13.093 1.00 24.41 127 THR B O 1
ATOM 2144 N N . LEU B 1 131 ? 13.525 -10.818 -13.855 1.00 22.56 128 LEU B N 1
ATOM 2145 C CA . LEU B 1 131 ? 13.456 -11.432 -12.527 1.00 19.79 128 LEU B CA 1
ATOM 2146 C C . LEU B 1 131 ? 14.517 -10.861 -11.595 1.00 22.86 128 LEU B C 1
ATOM 2147 O O . LEU B 1 131 ? 14.227 -10.525 -10.440 1.00 23.20 128 LEU B O 1
ATOM 2152 N N . ILE B 1 132 ? 15.759 -10.760 -12.073 1.00 22.28 129 ILE B N 1
ATOM 2153 C CA . ILE B 1 132 ? 16.837 -10.253 -11.224 1.00 20.71 129 ILE B CA 1
ATOM 2154 C C . ILE B 1 132 ? 16.509 -8.856 -10.720 1.00 23.49 129 ILE B C 1
ATOM 2155 O O . ILE B 1 132 ? 16.704 -8.547 -9.538 1.00 25.18 129 ILE B O 1
ATOM 2160 N N . THR B 1 133 ? 15.988 -8.000 -11.604 1.00 24.21 130 THR B N 1
ATOM 2161 C CA . THR B 1 133 ? 15.623 -6.642 -11.210 1.00 24.13 130 THR B CA 1
ATOM 2162 C C . THR B 1 133 ? 14.560 -6.646 -10.115 1.00 27.28 130 THR B C 1
ATOM 2163 O O . THR B 1 133 ? 14.685 -5.940 -9.102 1.00 29.97 130 THR B O 1
ATOM 2167 N N . LEU B 1 134 ? 13.499 -7.439 -10.301 1.00 26.90 131 LEU B N 1
ATOM 2168 C CA . LEU B 1 134 ? 12.469 -7.534 -9.272 1.00 27.12 131 LEU B CA 1
ATOM 2169 C C . LEU B 1 134 ? 13.043 -8.096 -7.980 1.00 25.33 131 LEU B C 1
ATOM 2170 O O . LEU B 1 134 ? 12.723 -7.618 -6.886 1.00 31.47 131 LEU B O 1
ATOM 2175 N N . GLU B 1 135 ? 13.886 -9.119 -8.092 1.00 25.34 132 GLU B N 1
ATOM 2176 C CA . GLU B 1 135 ? 14.415 -9.770 -6.897 1.00 24.16 132 GLU B CA 1
ATOM 2177 C C . GLU B 1 135 ? 15.357 -8.846 -6.135 1.00 25.98 132 GLU B C 1
ATOM 2178 O O . GLU B 1 135 ? 15.375 -8.853 -4.893 1.00 29.58 132 GLU B O 1
ATOM 2184 N N . LYS B 1 136 ? 16.136 -8.027 -6.856 1.00 28.46 133 LYS B N 1
ATOM 2185 C CA . LYS B 1 136 ? 16.963 -7.018 -6.191 1.00 28.82 133 LYS B CA 1
ATOM 2186 C C . LYS B 1 136 ? 16.108 -6.070 -5.368 1.00 30.33 133 LYS B C 1
ATOM 2187 O O . LYS B 1 136 ? 16.467 -5.720 -4.230 1.00 32.00 133 LYS B O 1
ATOM 2193 N N . LYS B 1 137 ? 14.981 -5.631 -5.934 1.00 32.99 134 LYS B N 1
ATOM 2194 C CA . LYS B 1 137 ? 14.061 -4.779 -5.189 1.00 37.28 134 LYS B CA 1
ATOM 2195 C C . LYS B 1 137 ? 13.605 -5.468 -3.910 1.00 37.94 134 LYS B C 1
ATOM 2196 O O . LYS B 1 137 ? 13.603 -4.863 -2.831 1.00 38.06 134 LYS B O 1
ATOM 2198 N N . LEU B 1 138 ? 13.230 -6.748 -4.006 1.00 35.28 135 LEU B N 1
ATOM 2199 C CA . LEU B 1 138 ? 12.756 -7.461 -2.822 1.00 34.75 135 LEU B CA 1
ATOM 2200 C C . LEU B 1 138 ? 13.874 -7.684 -1.812 1.00 35.35 135 LEU B C 1
ATOM 2201 O O . LEU B 1 138 ? 13.640 -7.613 -0.601 1.00 37.21 135 LEU B O 1
ATOM 2206 N N . TYR B 1 139 ? 15.092 -7.971 -2.282 1.00 35.83 136 TYR B N 1
ATOM 2207 C CA . TYR B 1 139 ? 16.201 -8.194 -1.358 1.00 33.46 136 TYR B CA 1
ATOM 2208 C C . TYR B 1 139 ? 16.558 -6.951 -0.556 1.00 42.57 136 TYR B C 1
ATOM 2209 O O . TYR B 1 139 ? 17.213 -7.071 0.484 1.00 42.83 136 TYR B O 1
ATOM 2218 N N . SER B 1 140 ? 16.153 -5.773 -1.012 1.00 43.24 137 SER B N 1
ATOM 2219 C CA . SER B 1 140 ? 16.373 -4.550 -0.249 1.00 50.43 137 SER B CA 1
ATOM 2220 C C . SER B 1 140 ? 15.101 -4.147 0.489 1.00 48.98 137 SER B C 1
ATOM 2221 O O . SER B 1 140 ? 15.142 -3.779 1.661 1.00 59.00 137 SER B O 1
#

Solvent-accessible surface area: 14897 Å² total; per-residue (Å²): 134,29,63,140,104,17,28,122,7,0,63,62,0,15,85,68,4,137,131,48,4,56,91,2,1,48,94,3,19,52,28,1,51,88,124,56,70,189,6,105,52,29,67,26,35,44,61,77,124,42,44,102,107,52,2,76,37,16,30,35,7,0,36,72,7,75,100,43,133,117,13,89,128,49,17,36,73,46,0,122,41,42,8,56,23,34,22,58,46,133,43,17,73,44,36,41,59,1,6,31,68,0,1,80,82,51,29,119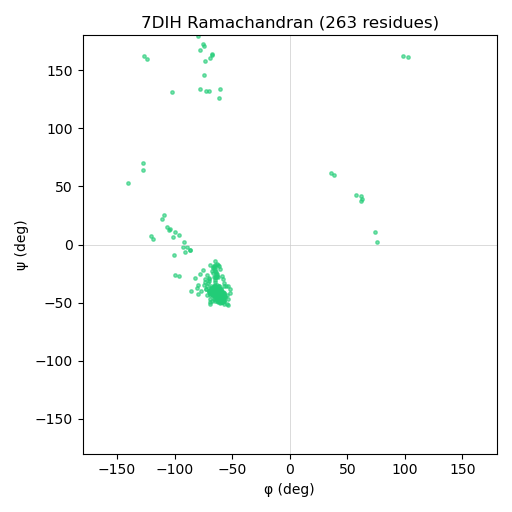,34,34,130,118,17,22,51,6,6,75,83,0,28,60,64,33,10,145,45,10,31,53,46,5,124,131,46,42,92,42,144,199,19,52,141,100,8,22,137,10,0,86,69,2,22,76,67,3,141,116,57,4,70,91,1,1,47,71,4,22,106,17,2,58,89,101,63,70,83,8,108,64,33,65,6,55,24,63,85,61,43,45,37,108,53,4,98,37,17,35,37,7,0,58,72,1,65,130,52,81,108,12,88,124,48,18,40,73,48,1,136,62,43,8,134,38,18,23,40,49,118,39,20,79,42,40,45,81,0,6,30,60,0,0,82,83,49,31,120,31,27,124,128,22,24,143,3,5,70,42,0,27,60,46,35,9,78,40,10,30,85,69,5,118,74,80,28,136

B-factor: mean 30.34, std 10.61, range [16.54, 103.91]

Foldseek 3Di:
DDDPLLLVLLLVCLVVLVVCQLVLLVQLVVQLCVVPVVCVQLCPPHDPDVSVVVSVVSSVCSVCVVPCVVCPVVLLVVLVSCLVSVNALVCLVSSLVSSLVSCCVPVVPDDSSSVSVSVSSVVSSVVSNVSNVVVNVPD/DADPLLLVLLLVCLVVLVVCQLVLLVQLVVQLCVVPVVCVQLCVVHDPPVSVVVSVVSSVCSNCVVPCVVCPVVLLVVLVSCLVSVNALVCLVSSLVSNLVSCCVPVVPDPSSSVSVSVSSVVSSVVSNVVNVVVVD

Radius of gyration: 23.73 Å; Cα contacts (8 Å, |Δi|>4): 266; chains: 2; bounding box: 32×30×73 Å

Nearest PDB structures (foldseek):
  7dih-assembly2_B  TM=1.002E+00  e=2.600E-17  Aquifex aeolicus VF5
  2wy4-assembly1_A  TM=9.471E-01  e=6.006E-10  Campylobacter jejuni
  6wk3-assembly1_B  TM=9.666E-01  e=1.462E-09  Rhodothermus marinus DSM 4252
  3s1i-assembly1_A  TM=9.154E-01  e=2.680E-06  Methylacidiphilum infernorum V4
  7ohd-assembly2_B  TM=8.685E-01  e=4.269E-05  Mus musculus

Sequence (276 aa):
MLSEETIRVIKSTVPLLKEHGTTEITARMMFELLFSSKYPKTKELFAGASEEQPKKLANAIIAYATYIDRRLEELDNAISTIARSHVRRNVKPEHYPLVKECLLQAIEEVLNPGEEVLKAWEEAYDFLAKTLITLEKKLYSQPMLSEETIRRVIKSTVPLLKEHGTTEITARMMFELLFSSKYPKTKELFAGASEEQPKKLANAIIAYATYIDRLEELDNAISTIARSHVRRNVKPEHYPLVKECLLQAIEEVLNPGEEVLKAWEEEAYDFLAKTLITLEKKLYS

Secondary structure (DSSP, 8-state):
---HHHHHHHHHTHHHHHHHHHHHHHHHHHHHHHHSGGGHHHHTT--S-HHHHHHHHHHHHHHTTT-GGGGHHHHHHHHHHHHHTT--GGGHHHHHHHHHHHHHHHH---HHHHHHHHHHHHHHHHHHHHHHHHHHT--/---HHHHHHHHHTHHHHHHHHHHHHHHHHHHHHHH-GGGGGGGTTPPS-HHHHHHHHHHHHHHTTT-GGGGHHHHHHHHHHHHHTT--GGGHHHHHHHHHHHHHHHH---HHHHHHHHHHHHHHHHHHHHHHHHHH-